Protein AF-0000000077079761 (afdb_homodimer)

Organism: Amphimedon queenslandica (NCBI:txid400682)

Sequence (322 aa):
MLRHTVFKITRNVTSVRTVNTVAQDLSPEALAQQEFSYSKVQLLGRVGQDPKLVGLYQETALFHVFVNYHPSQLSETEPDLFGDVLRSRANWFTVFATKPSLKTYVMESVRKRTRVLCIGSLSRDAERNVFTVKLNDLILIDTPRLELNKRGTAGKRKSTSMLRHTVFKITRNVTSVRTVNTVAQDLSPEALAQQEFSYSKVQLLGRVGQDPKLVGLYQETALFHVFVNYHPSQLSETEPDLFGDVLRSRANWFTVFATKPSLKTYVMESVRKRTRVLCIGSLSRDAERNVFTVKLNDLILIDTPRLELNKRGTAGKRKSTS

Solvent-accessible surface area (backbone atoms only — not comparable to full-atom values): 19262 Å² total; per-residue (Å²): 135,84,79,79,78,78,79,80,80,76,77,78,76,75,77,75,74,75,74,73,72,71,65,76,66,71,41,66,66,57,59,65,61,56,71,85,37,42,49,41,35,36,37,29,26,29,24,72,40,60,57,42,70,38,70,96,81,50,60,27,30,36,37,37,35,37,26,50,56,56,67,87,72,49,59,88,72,62,62,53,79,77,74,62,73,90,58,70,58,66,33,77,41,49,36,35,23,56,50,66,71,53,24,51,48,43,66,72,70,49,39,55,65,36,35,37,39,40,32,28,26,69,39,62,38,78,90,70,64,24,55,33,35,40,50,75,44,76,42,78,46,78,66,77,67,75,65,70,67,72,70,66,78,74,70,77,75,72,75,73,125,134,85,80,80,78,79,80,79,78,76,76,76,77,74,76,73,74,74,74,73,72,70,63,77,67,70,41,66,64,57,59,65,61,57,72,86,36,41,50,39,34,36,37,30,26,28,23,70,43,58,57,42,70,38,70,96,79,50,60,27,29,37,38,36,35,36,25,53,56,56,67,88,73,50,60,87,73,63,62,54,80,78,75,59,72,87,59,70,58,67,31,76,41,51,37,36,22,54,51,67,72,52,24,52,48,44,68,72,70,48,40,56,64,37,34,35,40,41,32,29,26,70,40,62,38,79,92,68,66,23,56,31,35,40,49,75,46,77,44,80,48,78,69,78,65,74,65,70,68,74,70,68,78,74,71,77,75,74,76,73,128

pLDDT: mean 70.29, std 24.25, range [32.09, 98.44]

Foldseek 3Di:
DPPPPPPPPPPPPPPPPPPPPVPVPCPPVVVVPPDDDFFKDKDWFFWAFQWDQDDPVSQKIKTKGKDWDPCVPVPPPPPPVVPDDVPRPIDIAMEIERPPVVRVVSNVPHGGGWTKMFIAGWDADPVVRDIHGYGDDMDTDDPPPPPPPCPPPPPPPPPDD/DPPPPPPPPPPPPPPPPPPPPVPVCCPPVVVVPPDDDFFKDKDWFFWAFQWDQDDPVSQKIKTKGKDWDPCVPVDPPPPPVVPDDPPRPIDIAMEIERPPVVRVVSNVPHGGGWTKMFIAGWDADPVVRDIHGYGDDMDTDDDPPPPPPCPPPPPPPPPDD

InterPro domains:
  IPR012340 Nucleic acid-binding, OB-fold [G3DSA:2.40.50.140] (34-142)
  IPR012340 Nucleic acid-binding, OB-fold [SSF50249] (37-125)

Structure (mmCIF, N/CA/C/O backbone):
data_AF-0000000077079761-model_v1
#
loop_
_entity.id
_entity.type
_entity.pdbx_description
1 polymer 'Uncharacterized protein'
#
loop_
_atom_site.group_PDB
_atom_site.id
_atom_site.type_symbol
_atom_site.label_atom_id
_atom_site.label_alt_id
_atom_site.label_comp_id
_atom_site.label_asym_id
_atom_site.label_entity_id
_atom_site.label_seq_id
_atom_site.pdbx_PDB_ins_code
_atom_site.Cartn_x
_atom_site.Cartn_y
_atom_site.Cartn_z
_atom_site.occupancy
_atom_site.B_iso_or_equiv
_atom_site.auth_seq_id
_atom_site.auth_comp_id
_atom_site.auth_asym_id
_atom_site.auth_atom_id
_atom_site.pdbx_PDB_model_num
ATOM 1 N N . MET A 1 1 ? 92.625 -22.891 1.056 1 32.44 1 MET A N 1
ATOM 2 C CA . MET A 1 1 ? 91.562 -23.422 0.242 1 32.44 1 MET A CA 1
ATOM 3 C C . MET A 1 1 ? 90.188 -22.953 0.772 1 32.44 1 MET A C 1
ATOM 5 O O . MET A 1 1 ? 89.75 -23.359 1.854 1 32.44 1 MET A O 1
ATOM 9 N N . LEU A 1 2 ? 89.875 -21.641 0.594 1 43 2 LEU A N 1
ATOM 10 C CA . LEU A 1 2 ? 88.688 -20.891 1.002 1 43 2 LEU A CA 1
ATOM 11 C C . LEU A 1 2 ? 87.438 -21.453 0.339 1 43 2 LEU A C 1
ATOM 13 O O . LEU A 1 2 ? 87.312 -21.438 -0.887 1 43 2 LEU A O 1
ATOM 17 N N . ARG A 1 3 ? 86.812 -22.5 0.954 1 44.53 3 ARG A N 1
ATOM 18 C CA . ARG A 1 3 ? 85.625 -23.125 0.475 1 44.53 3 ARG A CA 1
ATOM 19 C C . ARG A 1 3 ? 84.5 -22.109 0.352 1 44.53 3 ARG A C 1
ATOM 21 O O . ARG A 1 3 ? 84.125 -21.422 1.323 1 44.53 3 ARG A O 1
ATOM 28 N N . HIS A 1 4 ? 84.188 -21.516 -0.836 1 46.19 4 HIS A N 1
ATOM 29 C CA . HIS A 1 4 ? 83.062 -20.672 -1.25 1 46.19 4 HIS A CA 1
ATOM 30 C C . HIS A 1 4 ? 81.75 -21.406 -1.058 1 46.19 4 HIS A C 1
ATOM 32 O O . HIS A 1 4 ? 81.5 -22.438 -1.684 1 46.19 4 HIS A O 1
ATOM 38 N N . THR A 1 5 ? 81.188 -21.438 0.177 1 49.66 5 THR A N 1
ATOM 39 C CA . THR A 1 5 ? 79.875 -21.969 0.409 1 49.66 5 THR A CA 1
ATOM 40 C C . THR A 1 5 ? 78.812 -21.156 -0.365 1 49.66 5 THR A C 1
ATOM 42 O O . THR A 1 5 ? 78.625 -19.969 -0.095 1 49.66 5 THR A O 1
ATOM 45 N N . VAL A 1 6 ? 78.5 -21.484 -1.628 1 45.47 6 VAL A N 1
ATOM 46 C CA . VAL A 1 6 ? 77.438 -20.906 -2.445 1 45.47 6 VAL A CA 1
ATOM 47 C C . VAL A 1 6 ? 76.125 -21.141 -1.777 1 45.47 6 VAL A C 1
ATOM 49 O O . VAL A 1 6 ? 75.75 -22.281 -1.492 1 45.47 6 VAL A O 1
ATOM 52 N N . PHE A 1 7 ? 75.562 -20.203 -1.005 1 45.12 7 PHE A N 1
ATOM 53 C CA . PHE A 1 7 ? 74.188 -20.156 -0.473 1 45.12 7 PHE A CA 1
ATOM 54 C C . PHE A 1 7 ? 73.188 -20.172 -1.602 1 45.12 7 PHE A C 1
ATOM 56 O O . PHE A 1 7 ? 73.125 -19.266 -2.43 1 45.12 7 PHE A O 1
ATOM 63 N N . LYS A 1 8 ? 72.625 -21.359 -2.078 1 41.03 8 LYS A N 1
ATOM 64 C CA . LYS A 1 8 ? 71.5 -21.516 -2.998 1 41.03 8 LYS A CA 1
ATOM 65 C C . LYS A 1 8 ? 70.25 -20.922 -2.41 1 41.03 8 LYS A C 1
ATOM 67 O O . LYS A 1 8 ? 69.75 -21.375 -1.368 1 41.03 8 LYS A O 1
ATOM 72 N N . ILE A 1 9 ? 70 -19.672 -2.627 1 43.44 9 ILE A N 1
ATOM 73 C CA . ILE A 1 9 ? 68.688 -19.031 -2.314 1 43.44 9 ILE A CA 1
ATOM 74 C C . ILE A 1 9 ? 67.562 -19.734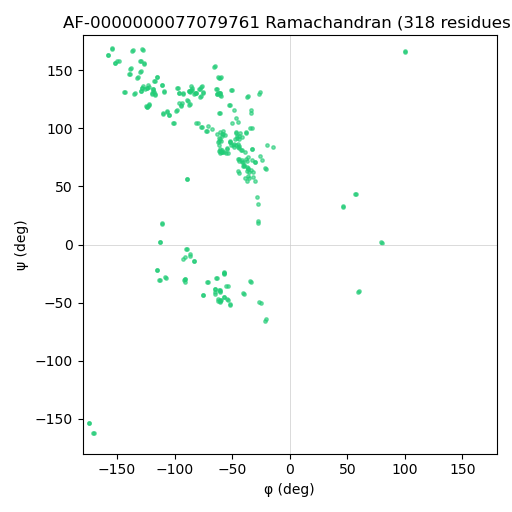 -3.076 1 43.44 9 ILE A C 1
ATOM 76 O O . ILE A 1 9 ? 67.562 -19.719 -4.309 1 43.44 9 ILE A O 1
ATOM 80 N N . THR A 1 10 ? 67.062 -20.875 -2.639 1 46.47 10 THR A N 1
ATOM 81 C CA . THR A 1 10 ? 65.875 -21.484 -3.219 1 46.47 10 THR A CA 1
ATOM 82 C C . THR A 1 10 ? 64.688 -20.531 -3.111 1 46.47 10 THR A C 1
ATOM 84 O O . THR A 1 10 ? 64.312 -20.125 -2.014 1 46.47 10 THR A O 1
ATOM 87 N N . ARG A 1 11 ? 64.375 -19.719 -4.16 1 40.88 11 ARG A N 1
ATOM 88 C CA . ARG A 1 11 ? 63.188 -18.922 -4.352 1 40.88 11 ARG A CA 1
ATOM 89 C C . ARG A 1 11 ? 61.938 -19.781 -4.234 1 40.88 11 ARG A C 1
ATOM 91 O O . ARG A 1 11 ? 61.75 -20.734 -5 1 40.88 11 ARG A O 1
ATOM 98 N N . ASN A 1 12 ? 61.438 -20.047 -3.027 1 43.78 12 ASN A N 1
ATOM 99 C CA . ASN A 1 12 ? 60.094 -20.609 -2.91 1 43.78 12 ASN A CA 1
ATOM 100 C C . ASN A 1 12 ? 59.062 -19.781 -3.68 1 43.78 12 ASN A C 1
ATOM 102 O O . ASN A 1 12 ? 58.844 -18.609 -3.367 1 43.78 12 ASN A O 1
ATOM 106 N N . VAL A 1 13 ? 58.812 -20.047 -4.977 1 44.5 13 VAL A N 1
ATOM 107 C CA . VAL A 1 13 ? 57.75 -19.469 -5.777 1 44.5 13 VAL A CA 1
ATOM 108 C C . VAL A 1 13 ? 56.406 -19.641 -5.062 1 44.5 13 VAL A C 1
ATOM 110 O O . VAL A 1 13 ? 56 -20.766 -4.777 1 44.5 13 VAL A O 1
ATOM 113 N N . THR A 1 14 ? 56 -18.688 -4.168 1 45.38 14 THR A N 1
ATOM 114 C CA . THR A 1 14 ? 54.656 -18.578 -3.611 1 45.38 14 THR A CA 1
ATOM 115 C C . THR A 1 14 ? 53.625 -18.703 -4.711 1 45.38 14 THR A C 1
ATOM 117 O O . THR A 1 14 ? 53.688 -18 -5.727 1 45.38 14 THR A O 1
ATOM 120 N N . SER A 1 15 ? 53.062 -19.938 -4.902 1 46.41 15 SER A N 1
ATOM 121 C CA . SER A 1 15 ? 51.906 -20.156 -5.734 1 46.41 15 SER A CA 1
ATOM 122 C C . SER A 1 15 ? 50.812 -19.125 -5.43 1 46.41 15 SER A C 1
ATOM 124 O O . SER A 1 15 ? 50.312 -19.062 -4.301 1 46.41 15 SER A O 1
ATOM 126 N N . VAL A 1 16 ? 50.906 -17.969 -6.078 1 44.47 16 VAL A N 1
ATOM 127 C CA . VAL A 1 16 ? 49.75 -17.062 -6.051 1 44.47 16 VAL A CA 1
ATOM 128 C C . VAL A 1 16 ? 48.469 -17.828 -6.426 1 44.47 16 VAL A C 1
ATOM 130 O O . VAL A 1 16 ? 48.375 -18.344 -7.547 1 44.47 16 VAL A O 1
ATOM 133 N N . ARG A 1 17 ? 47.844 -18.453 -5.441 1 42.81 17 ARG A N 1
ATOM 134 C CA . ARG A 1 17 ? 46.5 -18.938 -5.664 1 42.81 17 ARG A CA 1
ATOM 135 C C . ARG A 1 17 ? 45.625 -17.875 -6.348 1 42.81 17 ARG A C 1
ATOM 137 O O . ARG A 1 17 ? 45.438 -16.781 -5.809 1 42.81 17 ARG A O 1
ATOM 144 N N . THR A 1 18 ? 45.562 -17.922 -7.668 1 45.03 18 THR A N 1
ATOM 145 C CA . THR A 1 18 ? 44.594 -17.141 -8.43 1 45.03 18 THR A CA 1
ATOM 146 C C . THR A 1 18 ? 43.188 -17.234 -7.809 1 45.03 18 THR A C 1
ATOM 148 O O . THR A 1 18 ? 42.625 -18.328 -7.691 1 45.03 18 THR A O 1
ATOM 151 N N . VAL A 1 19 ? 42.844 -16.328 -6.93 1 45.19 19 VAL A N 1
ATOM 152 C CA . VAL A 1 19 ? 41.469 -16.156 -6.496 1 45.19 19 VAL A CA 1
ATOM 153 C C . VAL A 1 19 ? 40.531 -16.172 -7.711 1 45.19 19 VAL A C 1
ATOM 155 O O . VAL A 1 19 ? 40.688 -15.352 -8.617 1 45.19 19 VAL A O 1
ATOM 158 N N . ASN A 1 20 ? 40.125 -17.312 -8.195 1 40.47 20 ASN A N 1
ATOM 159 C CA . ASN A 1 20 ? 39 -17.391 -9.148 1 40.47 20 ASN A CA 1
ATOM 160 C C . ASN A 1 20 ? 37.844 -16.5 -8.719 1 40.47 20 ASN A C 1
ATOM 162 O O . ASN A 1 20 ? 37.156 -16.812 -7.754 1 40.47 20 ASN A O 1
ATOM 166 N N . THR A 1 21 ? 38.062 -15.203 -8.859 1 44.22 21 THR A N 1
ATOM 167 C CA . THR A 1 21 ? 36.844 -14.398 -8.781 1 44.22 21 THR A CA 1
ATOM 168 C C . THR A 1 21 ? 35.719 -15.016 -9.609 1 44.22 21 THR A C 1
ATOM 170 O O . THR A 1 21 ? 35.781 -15.031 -10.836 1 44.22 21 THR A O 1
ATOM 173 N N . VAL A 1 22 ? 35.25 -16.172 -9.32 1 41.31 22 VAL A N 1
ATOM 174 C CA . VAL A 1 22 ? 34 -16.594 -9.914 1 41.31 22 VAL A CA 1
ATOM 175 C C . VAL A 1 22 ? 33.031 -15.398 -10.023 1 41.31 22 VAL A C 1
ATOM 177 O O . VAL A 1 22 ? 32.5 -14.938 -9.023 1 41.31 22 VAL A O 1
ATOM 180 N N . ALA A 1 23 ? 33.375 -14.391 -10.797 1 42.12 23 ALA A N 1
ATOM 181 C CA . ALA A 1 23 ? 32.312 -13.469 -11.203 1 42.12 23 ALA A CA 1
ATOM 182 C C . ALA A 1 23 ? 30.969 -14.203 -11.352 1 42.12 23 ALA A C 1
ATOM 184 O O . ALA A 1 23 ? 30.875 -15.164 -12.125 1 42.12 23 ALA A O 1
ATOM 185 N N . GLN A 1 24 ? 30.297 -14.406 -10.305 1 47.34 24 GLN A N 1
ATOM 186 C CA . GLN A 1 24 ? 28.922 -14.797 -10.562 1 47.34 24 GLN A CA 1
ATOM 187 C C . GLN A 1 24 ? 28.375 -14.133 -11.82 1 47.34 24 GLN A C 1
ATOM 189 O O . GLN A 1 24 ? 28.188 -12.922 -11.859 1 47.34 24 GLN A O 1
ATOM 194 N N . ASP A 1 25 ? 28.938 -14.445 -12.984 1 44.5 25 ASP A N 1
ATOM 195 C CA . ASP A 1 25 ? 28.375 -14.016 -14.25 1 44.5 25 ASP A CA 1
ATOM 196 C C . ASP A 1 25 ? 26.844 -14.062 -14.219 1 44.5 25 ASP A C 1
ATOM 198 O O . ASP A 1 25 ? 26.266 -15.148 -14.117 1 44.5 25 ASP A O 1
ATOM 202 N N . LEU A 1 26 ? 26.234 -13.117 -13.523 1 48.78 26 LEU A N 1
ATOM 203 C CA . LEU A 1 26 ? 24.828 -13 -13.875 1 48.78 26 LEU A CA 1
ATOM 204 C C . LEU A 1 26 ? 24.641 -13.148 -15.383 1 48.78 26 LEU A C 1
ATOM 206 O O . LEU A 1 26 ? 24.922 -12.227 -16.141 1 48.78 26 LEU A O 1
ATOM 210 N N . SER A 1 27 ? 24.859 -14.32 -15.922 1 50.94 27 SER A N 1
ATOM 211 C CA . SER A 1 27 ? 24.562 -14.547 -17.328 1 50.94 27 SER A CA 1
ATOM 212 C C . SER A 1 27 ? 23.312 -13.805 -17.766 1 50.94 27 SER A C 1
ATOM 214 O O . SER A 1 27 ? 22.422 -13.562 -16.953 1 50.94 27 SER A O 1
ATOM 216 N N . PRO A 1 28 ? 23.453 -13.047 -18.812 1 54.31 28 PRO A N 1
ATOM 217 C CA . PRO A 1 28 ? 22.266 -12.398 -19.359 1 54.31 28 PRO A CA 1
ATOM 218 C C . PRO A 1 28 ? 21 -13.242 -19.219 1 54.31 28 PRO A C 1
ATOM 220 O O . PRO A 1 28 ? 19.906 -12.703 -19.094 1 54.31 28 PRO A O 1
ATOM 223 N N . GLU A 1 29 ? 21.203 -14.453 -19.281 1 53.72 29 GLU A N 1
ATOM 224 C CA . GLU A 1 29 ? 20.062 -15.336 -19.109 1 53.72 29 GLU A CA 1
ATOM 225 C C . GLU A 1 29 ? 19.484 -15.211 -17.688 1 53.72 29 GLU A C 1
ATOM 227 O O . GLU A 1 29 ? 18.266 -15.258 -17.516 1 53.72 29 GLU A O 1
ATOM 232 N N . ALA A 1 30 ? 20.391 -15.125 -16.703 1 53.56 30 ALA A N 1
ATOM 233 C CA . ALA A 1 30 ? 19.953 -14.953 -15.328 1 53.56 30 ALA A CA 1
ATOM 234 C C . ALA A 1 30 ? 19.188 -13.641 -15.148 1 53.56 30 ALA A C 1
ATOM 236 O O . ALA A 1 30 ? 18.203 -13.578 -14.422 1 53.56 30 ALA A O 1
ATOM 237 N N . LEU A 1 31 ? 19.766 -12.602 -15.656 1 52.19 31 LEU A N 1
ATOM 238 C CA . LEU A 1 31 ? 19.094 -11.305 -15.625 1 52.19 31 LEU A CA 1
ATOM 239 C C . LEU A 1 31 ? 17.781 -11.359 -16.391 1 52.19 31 LEU A C 1
ATOM 241 O O . LEU A 1 31 ? 16.828 -10.633 -16.047 1 52.19 31 LEU A O 1
ATOM 245 N N . ALA A 1 32 ? 17.922 -12.094 -17.531 1 51.62 32 ALA A N 1
ATOM 246 C CA . ALA A 1 32 ? 16.719 -12.219 -18.375 1 51.62 32 ALA A CA 1
ATOM 247 C C . ALA A 1 32 ? 15.562 -12.828 -17.594 1 51.62 32 ALA A C 1
ATOM 249 O O . ALA A 1 32 ? 14.398 -12.609 -17.922 1 51.62 32 ALA A O 1
ATOM 250 N N . GLN A 1 33 ? 16.016 -13.633 -16.516 1 57.16 33 GLN A N 1
ATOM 251 C CA . GLN A 1 33 ? 14.93 -14.375 -15.867 1 57.16 33 GLN A CA 1
ATOM 252 C C . GLN A 1 33 ? 14.258 -13.539 -14.781 1 57.16 33 GLN A C 1
ATOM 254 O O . GLN A 1 33 ? 13.242 -13.945 -14.219 1 57.16 33 GLN A O 1
ATOM 259 N N . GLN A 1 34 ? 14.945 -12.375 -14.547 1 64.81 34 GLN A N 1
ATOM 260 C CA . GLN A 1 34 ? 14.273 -11.734 -13.43 1 64.81 34 GLN A CA 1
ATOM 261 C C . GLN A 1 34 ? 13.008 -11.008 -13.883 1 64.81 34 GLN A C 1
ATOM 263 O O . GLN A 1 34 ? 13.062 -10.156 -14.766 1 64.81 34 GLN A O 1
ATOM 268 N N . GLU A 1 35 ? 11.883 -11.516 -13.633 1 77.81 35 GLU A N 1
ATOM 269 C CA . GLU A 1 35 ? 10.594 -10.922 -13.977 1 77.81 35 GLU A CA 1
ATOM 270 C C . GLU A 1 35 ? 10.391 -9.594 -13.258 1 77.81 35 GLU A C 1
ATOM 272 O O . GLU A 1 35 ? 10.727 -9.461 -12.078 1 77.81 35 GLU A O 1
ATOM 277 N N . PHE A 1 36 ? 10.039 -8.641 -14.07 1 85.88 36 PHE A N 1
ATOM 278 C CA . PHE A 1 36 ? 9.758 -7.324 -13.508 1 85.88 36 PHE A CA 1
ATOM 279 C C . PHE A 1 36 ? 8.602 -7.395 -12.516 1 85.88 36 PHE A C 1
ATOM 281 O O . PHE A 1 36 ? 7.609 -8.086 -12.766 1 85.88 36 PHE A O 1
ATOM 288 N N . SER A 1 37 ? 8.766 -6.84 -11.344 1 92.31 37 SER A N 1
ATOM 289 C CA . SER A 1 37 ? 7.734 -6.691 -10.32 1 92.31 37 SER A CA 1
ATOM 290 C C . SER A 1 37 ? 7.805 -5.316 -9.656 1 92.31 37 SER A C 1
ATOM 292 O O . SER A 1 37 ? 8.828 -4.641 -9.734 1 92.31 37 SER A O 1
ATOM 294 N N . TYR A 1 38 ? 6.645 -4.836 -9.18 1 93.19 38 TYR A N 1
ATOM 295 C CA . TYR A 1 38 ? 6.68 -3.557 -8.477 1 93.19 38 TYR A CA 1
ATOM 296 C C . TYR A 1 38 ? 5.48 -3.412 -7.551 1 93.19 38 TYR A C 1
ATOM 298 O O . TYR A 1 38 ? 4.523 -4.184 -7.637 1 93.19 38 TYR A O 1
ATOM 306 N N . SER A 1 39 ? 5.637 -2.479 -6.648 1 94.69 39 SER A N 1
ATOM 307 C CA . SER A 1 39 ? 4.531 -1.957 -5.852 1 94.69 39 SER A CA 1
ATOM 308 C C . SER A 1 39 ? 4.406 -0.445 -6 1 94.69 39 SER A C 1
ATOM 310 O O . SER A 1 39 ? 5.414 0.262 -6.078 1 94.69 39 SER A O 1
ATOM 312 N N . LYS A 1 40 ? 3.223 -0.002 -6.18 1 96.75 40 LYS A N 1
ATOM 313 C CA . LYS A 1 40 ? 2.926 1.426 -6.234 1 96.75 40 LYS A CA 1
ATOM 314 C C . LYS A 1 40 ? 1.797 1.791 -5.273 1 96.75 40 LYS A C 1
ATOM 316 O O . LYS A 1 40 ? 0.779 1.099 -5.211 1 96.75 40 LYS A O 1
ATOM 321 N N . VAL A 1 41 ? 2.053 2.893 -4.543 1 96.88 41 VAL A N 1
ATOM 322 C CA . VAL A 1 41 ? 1.066 3.33 -3.562 1 96.88 41 VAL A CA 1
ATOM 323 C C . VAL A 1 41 ? 0.808 4.828 -3.719 1 96.88 41 VAL A C 1
ATOM 325 O O . VAL A 1 41 ? 1.734 5.598 -3.98 1 96.88 41 VAL A O 1
ATOM 328 N N . GLN A 1 42 ? -0.382 5.211 -3.516 1 98.06 42 GLN A N 1
ATOM 329 C CA . GLN A 1 42 ? -0.798 6.598 -3.354 1 98.06 42 GLN A CA 1
ATOM 330 C C . GLN A 1 42 ? -1.653 6.773 -2.102 1 98.06 42 GLN A C 1
ATOM 332 O O . GLN A 1 42 ? -2.592 6.012 -1.873 1 98.06 42 GLN A O 1
ATOM 337 N N . LEU A 1 43 ? -1.344 7.723 -1.339 1 96.38 43 LEU A N 1
ATOM 338 C CA . LEU A 1 43 ? -2.117 8.102 -0.162 1 96.38 43 LEU A CA 1
ATOM 339 C C . LEU A 1 43 ? -2.521 9.57 -0.227 1 96.38 43 LEU A C 1
ATOM 341 O O . LEU A 1 43 ? -1.666 10.453 -0.341 1 96.38 43 LEU A O 1
ATOM 345 N N . LEU A 1 44 ? -3.736 9.773 -0.239 1 96.75 44 LEU A N 1
ATOM 346 C CA . LEU A 1 44 ? -4.266 11.117 -0.025 1 96.75 44 LEU A CA 1
ATOM 347 C C . LEU A 1 44 ? -4.887 11.242 1.362 1 96.75 44 LEU A C 1
ATOM 349 O O . LEU A 1 44 ? -5.871 10.562 1.671 1 96.75 44 LEU A O 1
ATOM 353 N N . GLY A 1 45 ? -4.293 12.047 2.182 1 95.06 45 GLY A N 1
ATOM 354 C CA . GLY A 1 45 ? -4.762 12.172 3.553 1 95.06 45 GLY A CA 1
ATOM 355 C C . GLY A 1 45 ? -4.117 13.32 4.301 1 95.06 45 GLY A C 1
ATOM 356 O O . GLY A 1 45 ? -3.623 14.273 3.688 1 95.06 45 GLY A O 1
ATOM 357 N N . ARG A 1 46 ? -4.238 13.234 5.609 1 93.5 46 ARG A N 1
ATOM 358 C CA . ARG A 1 46 ? -3.697 14.273 6.48 1 93.5 46 ARG A CA 1
ATOM 359 C C . ARG A 1 46 ? -2.576 13.719 7.355 1 93.5 46 ARG A C 1
ATOM 361 O O . ARG A 1 46 ? -2.666 12.594 7.852 1 93.5 46 ARG A O 1
ATOM 368 N N . VAL A 1 47 ? -1.718 14.602 7.496 1 95.94 47 VAL A N 1
ATOM 369 C CA . VAL A 1 47 ? -0.607 14.25 8.375 1 95.94 47 VAL A CA 1
ATOM 370 C C . VAL A 1 47 ? -1.058 14.328 9.828 1 95.94 47 VAL A C 1
ATOM 372 O O . VAL A 1 47 ? -1.704 15.297 10.242 1 95.94 47 VAL A O 1
ATOM 375 N N . GLY A 1 48 ? -0.684 13.336 10.633 1 94.69 48 GLY A N 1
ATOM 376 C CA . GLY A 1 48 ? -1.153 13.219 12 1 94.69 48 GLY A CA 1
ATOM 377 C C . GLY A 1 48 ? -0.24 13.898 13.008 1 94.69 48 GLY A C 1
ATOM 378 O O . GLY A 1 48 ? -0.686 14.312 14.078 1 94.69 48 GLY A O 1
ATOM 379 N N . GLN A 1 49 ? 1.022 13.922 12.703 1 96.62 49 GLN A N 1
ATOM 380 C CA . GLN A 1 49 ? 2.039 14.523 13.562 1 96.62 49 GLN A CA 1
ATOM 381 C C . GLN A 1 49 ? 3.197 15.07 12.734 1 96.62 49 GLN A C 1
ATOM 383 O O . GLN A 1 49 ? 3.416 14.648 11.602 1 96.62 49 GLN A O 1
ATOM 388 N N . ASP A 1 50 ? 3.834 15.953 13.383 1 97.88 50 ASP A N 1
ATOM 389 C CA . ASP A 1 50 ? 5 16.5 12.695 1 97.88 50 ASP A CA 1
ATOM 390 C C . ASP A 1 50 ? 6.016 15.398 12.391 1 97.88 50 ASP A C 1
ATOM 392 O O . ASP A 1 50 ? 6.262 14.523 13.219 1 97.88 50 ASP A O 1
ATOM 396 N N . PRO A 1 51 ? 6.66 15.531 11.219 1 98.19 51 PRO A N 1
ATOM 397 C CA . PRO A 1 51 ? 7.648 14.516 10.867 1 98.19 51 PRO A CA 1
ATOM 398 C C . PRO A 1 51 ? 8.844 14.492 11.812 1 98.19 51 PRO A C 1
ATOM 400 O O . PRO A 1 51 ? 9.219 15.531 12.359 1 98.19 51 PRO A O 1
ATOM 403 N N . LYS A 1 52 ? 9.422 13.32 11.875 1 97.88 52 LYS A N 1
ATOM 404 C CA . LYS A 1 52 ? 10.609 13.117 12.703 1 97.88 52 LYS A CA 1
ATOM 405 C C . LYS A 1 52 ? 11.719 12.43 11.906 1 97.88 52 LYS A C 1
ATOM 407 O O . LYS A 1 52 ? 11.445 11.625 11.008 1 97.88 52 LYS A O 1
ATOM 412 N N . LEU A 1 53 ? 12.93 12.781 12.281 1 97.12 53 LEU A N 1
ATOM 413 C CA . LEU A 1 53 ? 14.07 12.07 11.703 1 97.12 53 LEU A CA 1
ATOM 414 C C . LEU A 1 53 ? 14.391 10.82 12.5 1 97.12 53 LEU A C 1
ATOM 416 O O . LEU A 1 53 ? 14.477 10.859 13.734 1 97.12 53 LEU A O 1
ATOM 420 N N . VAL A 1 54 ? 14.547 9.797 11.805 1 94.38 54 VAL A N 1
ATOM 421 C CA . VAL A 1 54 ? 14.859 8.539 12.477 1 94.38 54 VAL A CA 1
ATOM 422 C C . VAL A 1 54 ? 16.094 7.902 11.844 1 94.38 54 VAL A C 1
ATOM 424 O O . VAL A 1 54 ? 16.5 8.289 10.75 1 94.38 54 VAL A O 1
ATOM 427 N N . GLY A 1 55 ? 16.625 6.816 12.617 1 90.94 55 GLY A N 1
ATOM 428 C CA . GLY A 1 55 ? 17.859 6.168 12.18 1 90.94 55 GLY A CA 1
ATOM 429 C C . GLY A 1 55 ? 19.078 6.629 12.938 1 90.94 55 GLY A C 1
ATOM 430 O O . GLY A 1 55 ? 19.078 7.699 13.547 1 90.94 55 GLY A O 1
ATOM 431 N N . LEU A 1 56 ? 20.109 5.883 12.773 1 89.75 56 LEU A N 1
ATOM 432 C CA . LEU A 1 56 ? 21.344 6.184 13.5 1 89.75 56 LEU A CA 1
ATOM 433 C C . LEU A 1 56 ? 21.922 7.527 13.055 1 89.75 56 LEU A C 1
ATOM 435 O O . LEU A 1 56 ? 22.438 8.289 13.883 1 89.75 56 LEU A O 1
ATOM 439 N N . TYR A 1 57 ? 21.859 7.863 11.797 1 91.25 57 TYR A N 1
ATOM 440 C CA . TYR A 1 57 ? 22.406 9.102 11.266 1 91.25 57 TYR A CA 1
ATOM 441 C C . TYR A 1 57 ? 21.281 10.047 10.82 1 91.25 57 TYR A C 1
ATOM 443 O O . TYR A 1 57 ? 21.5 10.922 9.984 1 91.25 57 TYR A O 1
ATOM 451 N N . GLN A 1 58 ? 20.062 9.75 11.328 1 89.56 58 GLN A N 1
ATOM 452 C CA . GLN A 1 58 ? 18.906 10.586 10.984 1 89.56 58 GLN A CA 1
ATOM 453 C C . GLN A 1 58 ? 18.703 10.633 9.477 1 89.56 58 GLN A C 1
ATOM 455 O O . GLN A 1 58 ? 18.5 11.711 8.906 1 89.56 58 GLN A O 1
ATOM 460 N N . GLU A 1 59 ? 18.797 9.586 8.852 1 90.62 59 GLU A N 1
ATOM 461 C CA . GLU A 1 59 ? 18.828 9.531 7.395 1 90.62 59 GLU A CA 1
ATOM 462 C C . GLU A 1 59 ? 17.422 9.398 6.82 1 90.62 59 GLU A C 1
ATOM 464 O O . GLU A 1 59 ? 17.219 9.492 5.609 1 90.62 59 GLU A O 1
ATOM 469 N N . THR A 1 60 ? 16.438 9.273 7.641 1 95.31 60 THR A N 1
ATOM 470 C CA . THR A 1 60 ? 15.086 9.023 7.148 1 95.31 60 THR A CA 1
ATOM 471 C C . THR A 1 60 ? 14.07 9.914 7.855 1 95.31 60 THR A C 1
ATOM 473 O O . THR A 1 60 ? 14.102 10.055 9.078 1 95.31 60 THR A O 1
ATOM 476 N N . ALA A 1 61 ? 13.203 10.602 7.133 1 98.06 61 ALA A N 1
ATOM 477 C CA . ALA A 1 61 ? 12.055 11.297 7.711 1 98.06 61 ALA A CA 1
ATOM 478 C C . ALA A 1 61 ? 10.852 10.367 7.812 1 98.06 61 ALA A C 1
ATOM 480 O O . ALA A 1 61 ? 10.523 9.656 6.863 1 98.06 61 ALA A O 1
ATOM 481 N N . LEU A 1 62 ? 10.273 10.398 8.977 1 97.12 62 LEU A N 1
ATOM 482 C CA . LEU A 1 62 ? 9.125 9.555 9.273 1 97.12 62 LEU A CA 1
ATOM 483 C C . LEU A 1 62 ? 7.902 10.406 9.609 1 97.12 62 LEU A C 1
ATOM 485 O O . LEU A 1 62 ? 8 11.367 10.367 1 97.12 62 LEU A O 1
ATOM 489 N N . PHE A 1 63 ? 6.715 10.07 9.023 1 96.88 63 PHE A N 1
ATOM 490 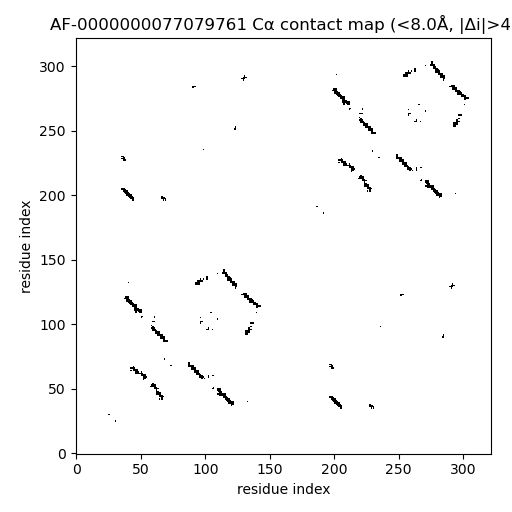C CA . PHE A 1 63 ? 5.441 10.656 9.422 1 96.88 63 PHE A CA 1
ATOM 491 C C . PHE A 1 63 ? 4.289 9.719 9.102 1 96.88 63 PHE A C 1
ATOM 493 O O . PHE A 1 63 ? 4.484 8.672 8.477 1 96.88 63 PHE A O 1
ATOM 500 N N . HIS A 1 64 ? 3.164 10.07 9.625 1 95.69 64 HIS A N 1
ATOM 501 C CA . HIS A 1 64 ? 1.976 9.242 9.438 1 95.69 64 HIS A CA 1
ATOM 502 C C . HIS A 1 64 ? 0.885 10.008 8.695 1 95.69 64 HIS A C 1
ATOM 504 O O . HIS A 1 64 ? 0.689 11.203 8.93 1 95.69 64 HIS A O 1
ATOM 510 N N . VAL A 1 65 ? 0.264 9.312 7.863 1 94.56 65 VAL A N 1
ATOM 511 C CA . VAL A 1 65 ? -0.844 9.883 7.105 1 94.56 65 VAL A CA 1
ATOM 512 C C . VAL A 1 65 ? -2.139 9.156 7.453 1 94.56 65 VAL A C 1
ATOM 514 O O . VAL A 1 65 ? -2.188 7.922 7.438 1 94.56 65 VAL A O 1
ATOM 517 N N . PHE A 1 66 ? -3.055 9.977 7.762 1 92 66 PHE A N 1
ATOM 518 C CA . PHE A 1 66 ? -4.375 9.43 8.062 1 92 66 PHE A CA 1
ATOM 519 C C . PHE A 1 66 ? -5.246 9.414 6.812 1 92 66 PHE A C 1
ATOM 521 O O . PHE A 1 66 ? -5.352 10.422 6.105 1 92 66 PHE A O 1
ATOM 528 N N . VAL A 1 67 ? -5.855 8.297 6.52 1 90.75 67 VAL A N 1
ATOM 529 C CA . VAL A 1 67 ? -6.801 8.133 5.422 1 90.75 67 VAL A CA 1
ATOM 530 C C . VAL A 1 67 ? -8.133 7.605 5.957 1 90.75 67 VAL A C 1
ATOM 532 O O . VAL A 1 67 ? -8.172 6.562 6.609 1 90.75 67 VAL A O 1
ATOM 535 N N . ASN A 1 68 ? -9.094 8.438 5.73 1 80.75 68 ASN A N 1
ATOM 536 C CA . ASN A 1 68 ? -10.422 8.055 6.203 1 80.75 68 ASN A CA 1
ATOM 537 C C . ASN A 1 68 ? -11.039 6.98 5.312 1 80.75 68 ASN A C 1
ATOM 539 O O . ASN A 1 68 ? -10.828 6.973 4.102 1 80.75 68 ASN A O 1
ATOM 543 N N . TYR A 1 69 ? -11.539 5.918 5.93 1 64.69 69 TYR A N 1
ATOM 544 C CA . TYR A 1 69 ? -12.312 4.973 5.137 1 64.69 69 TYR A CA 1
ATOM 545 C C . TYR A 1 69 ? -13.672 5.559 4.77 1 64.69 69 TYR A C 1
ATOM 547 O O . TYR A 1 69 ? -14.383 6.086 5.633 1 64.69 69 TYR A O 1
ATOM 555 N N . HIS A 1 70 ? -13.883 6.117 3.604 1 56.09 70 HIS A N 1
ATOM 556 C CA . HIS A 1 70 ? -15.203 6.59 3.225 1 56.09 70 HIS A CA 1
ATOM 557 C C . HIS A 1 70 ? -16.219 5.449 3.219 1 56.09 70 HIS A C 1
ATOM 559 O O . HIS A 1 70 ? -15.891 4.328 2.824 1 56.09 70 HIS A O 1
ATOM 565 N N . PRO A 1 71 ? -17.344 5.621 3.887 1 49.09 71 PRO A N 1
ATOM 566 C CA . PRO A 1 71 ? -18.453 4.668 3.912 1 49.09 71 PRO A CA 1
ATOM 567 C C . PRO A 1 71 ? -18.734 4.043 2.547 1 49.09 71 PRO A C 1
ATOM 569 O O . PRO A 1 71 ? -19.203 2.908 2.467 1 49.09 71 PRO A O 1
ATOM 572 N N . SER A 1 72 ? -18.703 4.801 1.49 1 49.47 72 SER A N 1
ATOM 573 C CA . SER A 1 72 ? -19.109 4.195 0.226 1 49.47 72 SER A CA 1
ATOM 574 C C . SER A 1 72 ? -18.266 2.973 -0.099 1 49.47 72 SER A C 1
ATOM 576 O O . SER A 1 72 ? -18.625 2.174 -0.966 1 49.47 72 SER A O 1
ATOM 578 N N . GLN A 1 73 ? -17.125 2.859 0.384 1 47.19 73 GLN A N 1
ATOM 579 C CA . GLN A 1 73 ? -16.297 1.674 0.196 1 47.19 73 GLN A CA 1
ATOM 580 C C . GLN A 1 73 ? -16.656 0.583 1.198 1 47.19 73 GLN A C 1
ATOM 582 O O . GLN A 1 73 ? -16.047 -0.488 1.209 1 47.19 73 GLN A O 1
ATOM 587 N N . LEU A 1 74 ? -17.359 0.912 2.178 1 42.91 74 LEU A N 1
ATOM 588 C CA . LEU A 1 74 ? -17.906 -0.088 3.086 1 42.91 74 LEU A CA 1
ATOM 589 C C . LEU A 1 74 ? -18.844 -1.037 2.346 1 42.91 74 LEU A C 1
ATOM 591 O O . LEU A 1 74 ? -19.828 -0.601 1.736 1 42.91 74 LEU A O 1
ATOM 595 N N . SER A 1 75 ? -18.312 -1.936 1.711 1 42.53 75 SER A N 1
ATOM 596 C CA . SER A 1 75 ? -19.234 -2.957 1.221 1 42.53 75 SER A CA 1
ATOM 597 C C . SER A 1 75 ? -20.391 -3.178 2.197 1 42.53 75 SER A C 1
ATOM 599 O O . SER A 1 75 ? -20.188 -3.119 3.414 1 42.53 75 SER A O 1
ATOM 601 N N . GLU A 1 76 ? -21.594 -2.854 1.842 1 41.09 76 GLU A N 1
ATOM 602 C CA . GLU A 1 76 ? -22.812 -3.16 2.578 1 41.09 76 GLU A CA 1
ATOM 603 C C . GLU A 1 76 ? -22.625 -4.395 3.457 1 41.09 76 GLU A C 1
ATOM 605 O O . GLU A 1 76 ? -23.25 -4.508 4.512 1 41.09 76 GLU A O 1
ATOM 610 N N . THR A 1 77 ? -22.125 -5.469 2.873 1 41.09 77 THR A N 1
ATOM 611 C CA . THR A 1 77 ? -22.281 -6.789 3.471 1 41.09 77 THR A CA 1
ATOM 612 C C . THR A 1 77 ? -21.109 -7.109 4.395 1 41.09 77 THR A C 1
ATOM 614 O O . THR A 1 77 ? -20.922 -8.258 4.793 1 41.09 77 THR A O 1
ATOM 617 N N . GLU A 1 78 ? -20.094 -6.367 4.383 1 40.22 78 GLU A N 1
ATOM 618 C CA . GLU A 1 78 ? -19.141 -6.875 5.352 1 40.22 78 GLU A CA 1
ATOM 619 C C . GLU A 1 78 ? -19.719 -6.891 6.758 1 40.22 78 GLU A C 1
ATOM 621 O O . GLU A 1 78 ? -20 -5.836 7.332 1 40.22 78 GLU A O 1
ATOM 626 N N . PRO A 1 79 ? -20.453 -7.848 6.969 1 36.94 79 PRO A N 1
ATOM 627 C CA . PRO A 1 79 ? -20.828 -7.973 8.375 1 36.94 79 PRO A CA 1
ATOM 628 C C . PRO A 1 79 ? -19.672 -7.621 9.328 1 36.94 79 PRO A C 1
ATOM 630 O O . PRO A 1 79 ? -18.531 -7.984 9.062 1 36.94 79 PRO A O 1
ATOM 633 N N . ASP A 1 80 ? -19.594 -6.426 9.828 1 39.28 80 ASP A N 1
ATOM 634 C CA . ASP A 1 80 ? -18.766 -6.414 11.031 1 39.28 80 ASP A CA 1
ATOM 635 C C . ASP A 1 80 ? -18.844 -7.75 11.766 1 39.28 80 ASP A C 1
ATOM 637 O O . ASP A 1 80 ? -19.891 -8.109 12.297 1 39.28 80 ASP A O 1
ATOM 641 N N . LEU A 1 81 ? -18.266 -8.773 11.219 1 36.28 81 LEU A N 1
ATOM 642 C CA . LEU A 1 81 ? -18.438 -9.93 12.086 1 36.28 81 LEU A CA 1
ATOM 643 C C . LEU A 1 81 ? -18.75 -9.508 13.516 1 36.28 81 LEU A C 1
ATOM 645 O O . LEU A 1 81 ? -19.453 -10.219 14.242 1 36.28 81 LEU A O 1
ATOM 649 N N . PHE A 1 82 ? -17.797 -8.797 14.227 1 36.5 82 PHE A N 1
ATOM 650 C CA . PHE A 1 82 ? -18.031 -8.586 15.648 1 36.5 82 PHE A CA 1
ATOM 651 C C . PHE A 1 82 ? -18.812 -7.301 15.883 1 36.5 82 PHE A C 1
ATOM 653 O O . PHE A 1 82 ? -18.234 -6.262 16.203 1 36.5 82 PHE A O 1
ATOM 660 N N . GLY A 1 83 ? -20.062 -7.109 15.266 1 37.38 83 GLY A N 1
ATOM 661 C CA . GLY A 1 83 ? -21.094 -6.18 15.711 1 37.38 83 GLY A CA 1
ATOM 662 C C . GLY A 1 83 ? -20.609 -4.738 15.727 1 37.38 83 GLY A C 1
ATOM 663 O O . GLY A 1 83 ? -21.344 -3.846 16.172 1 37.38 83 GLY A O 1
ATOM 664 N N . ASP A 1 84 ? -19.391 -4.438 16.156 1 36.19 84 ASP A N 1
ATOM 665 C CA . ASP A 1 84 ? -19.125 -3.07 16.594 1 36.19 84 ASP A CA 1
ATOM 666 C C . ASP A 1 84 ? -19.328 -2.076 15.453 1 36.19 84 ASP A C 1
ATOM 668 O O . ASP A 1 84 ? -19.141 -2.422 14.281 1 36.19 84 ASP A O 1
ATOM 672 N N . VAL A 1 85 ? -19.891 -0.797 15.727 1 36.12 85 VAL A N 1
ATOM 673 C CA . VAL A 1 85 ? -20.203 0.483 15.102 1 36.12 85 VAL A CA 1
ATOM 674 C C . VAL A 1 85 ? -19.266 0.727 13.922 1 36.12 85 VAL A C 1
ATOM 676 O O . VAL A 1 85 ? -18.109 0.321 13.945 1 36.12 85 VAL A O 1
ATOM 679 N N . LEU A 1 86 ? -19.812 1.114 12.75 1 40.5 86 LEU A N 1
ATOM 680 C CA . LEU A 1 86 ? -19.234 1.8 11.594 1 40.5 86 LEU A CA 1
ATOM 681 C C . LEU A 1 86 ? -18.062 2.666 12.016 1 40.5 86 LEU A C 1
ATOM 683 O O . LEU A 1 86 ? -18.219 3.859 12.281 1 40.5 86 LEU A O 1
ATOM 687 N N . ARG A 1 87 ? -17.5 2.432 13.148 1 44.12 87 ARG A N 1
ATOM 688 C CA . ARG A 1 87 ? -16.422 3.354 13.492 1 44.12 87 ARG A CA 1
ATOM 689 C C . ARG A 1 87 ? -15.477 3.553 12.305 1 44.12 87 ARG A C 1
ATOM 691 O O . ARG A 1 87 ? -15.109 2.592 11.625 1 44.12 87 ARG A O 1
ATOM 698 N N . SER A 1 88 ? -15.57 4.77 11.742 1 48.41 88 SER A N 1
ATOM 699 C CA . SER A 1 88 ? -14.57 5.371 10.859 1 48.41 88 SER A CA 1
ATOM 700 C C . SER A 1 88 ? -13.203 4.727 11.055 1 48.41 88 SER A C 1
ATOM 702 O O . SER A 1 88 ? -12.625 4.793 12.141 1 48.41 88 SER A O 1
ATOM 704 N N . ARG A 1 89 ? -13.102 3.486 10.719 1 55.28 89 ARG A N 1
ATOM 705 C CA . ARG A 1 89 ? -11.781 2.898 10.93 1 55.28 89 ARG A CA 1
ATOM 706 C C . ARG A 1 89 ? -10.703 3.711 10.211 1 55.28 89 ARG A C 1
ATOM 708 O O . ARG A 1 89 ? -10.695 3.797 8.984 1 55.28 89 ARG A O 1
ATOM 715 N N . ALA A 1 90 ? -10.352 4.809 10.836 1 61.75 90 ALA A N 1
ATOM 716 C CA . ALA A 1 90 ? -9.188 5.59 10.43 1 61.75 90 ALA A CA 1
ATOM 717 C C . ALA A 1 90 ? -7.941 4.707 10.336 1 61.75 90 ALA A C 1
ATOM 719 O O . ALA A 1 90 ? -7.691 3.877 11.211 1 61.75 90 ALA A O 1
ATOM 720 N N . ASN A 1 91 ? -7.398 4.711 9.047 1 81 91 ASN A N 1
ATOM 721 C CA . ASN A 1 91 ? -6.145 3.998 8.82 1 81 91 ASN A CA 1
ATOM 722 C C . ASN A 1 91 ? -4.949 4.941 8.852 1 81 91 ASN A C 1
ATOM 724 O O . ASN A 1 91 ? -4.91 5.934 8.117 1 81 91 ASN A O 1
ATOM 728 N N . TRP A 1 92 ? -4.051 4.719 9.859 1 86.81 92 TRP A N 1
ATOM 729 C CA . TRP A 1 92 ? -2.771 5.426 9.859 1 86.81 92 TRP A CA 1
ATOM 730 C C . TRP A 1 92 ? -1.716 4.637 9.094 1 86.81 92 TRP A C 1
ATOM 732 O O . TRP A 1 92 ? -1.489 3.455 9.367 1 86.81 92 TRP A O 1
ATOM 742 N N . PHE A 1 93 ? -1.168 5.328 8.125 1 92.06 93 PHE A N 1
ATOM 743 C CA . PHE A 1 93 ? -0.092 4.715 7.359 1 92.06 93 PHE A CA 1
ATOM 744 C C . PHE A 1 93 ? 1.243 5.379 7.668 1 92.06 93 PHE A C 1
ATOM 746 O O . PHE A 1 93 ? 1.34 6.609 7.691 1 92.06 93 PHE A O 1
ATOM 753 N N . THR A 1 94 ? 2.217 4.562 7.934 1 92.06 94 THR A N 1
ATOM 754 C CA . THR A 1 94 ? 3.564 5.066 8.172 1 92.06 94 THR A CA 1
ATOM 755 C C . THR A 1 94 ? 4.285 5.324 6.852 1 92.06 94 THR A C 1
ATOM 757 O O . THR A 1 94 ? 4.34 4.449 5.988 1 92.06 94 THR A O 1
ATOM 760 N N . VAL A 1 95 ? 4.852 6.457 6.699 1 95.44 95 VAL A N 1
ATOM 761 C CA . VAL A 1 95 ? 5.539 6.863 5.477 1 95.44 95 VAL A CA 1
ATOM 762 C C . VAL A 1 95 ? 6.984 7.234 5.801 1 95.44 95 VAL A C 1
ATOM 764 O O . VAL A 1 95 ? 7.246 7.98 6.746 1 95.44 95 VAL A O 1
ATOM 767 N N . PHE A 1 96 ? 7.898 6.781 4.949 1 94.88 96 PHE A N 1
ATOM 768 C CA . PHE A 1 96 ? 9.32 7.078 5.094 1 94.88 96 PHE A CA 1
ATOM 769 C C . PHE A 1 96 ? 9.836 7.84 3.883 1 94.88 96 PHE A C 1
ATOM 771 O O . PHE A 1 96 ? 9.594 7.445 2.74 1 94.88 96 PHE A O 1
ATOM 778 N N . ALA A 1 97 ? 10.516 8.852 4.109 1 97.19 97 ALA A N 1
ATOM 779 C CA . ALA A 1 97 ? 11.273 9.547 3.078 1 97.19 97 ALA A CA 1
ATOM 780 C C . ALA A 1 97 ? 12.773 9.359 3.283 1 97.19 97 ALA A C 1
ATOM 782 O O . ALA A 1 97 ? 13.359 9.938 4.203 1 97.19 97 ALA A O 1
ATOM 783 N N . THR A 1 98 ? 13.391 8.695 2.424 1 93.5 98 THR A N 1
ATOM 784 C CA . THR A 1 98 ? 14.797 8.352 2.588 1 93.5 98 THR A CA 1
ATOM 785 C C . THR A 1 98 ? 15.664 9.156 1.618 1 93.5 98 THR A C 1
ATOM 787 O O . THR A 1 98 ? 16.859 9.32 1.843 1 93.5 98 THR A O 1
ATOM 790 N N . LYS A 1 99 ? 15.102 9.539 0.485 1 95.5 99 LYS A N 1
ATOM 791 C CA . LYS A 1 99 ? 15.852 10.391 -0.434 1 95.5 99 LYS A CA 1
ATOM 792 C C . LYS A 1 99 ? 16.188 11.727 0.211 1 95.5 99 LYS A C 1
ATOM 794 O O . LYS A 1 99 ? 15.312 12.398 0.752 1 95.5 99 LYS A O 1
ATOM 799 N N . PRO A 1 100 ? 17.375 12.039 0.107 1 95.69 100 PRO A N 1
ATOM 800 C CA . PRO A 1 100 ? 17.812 13.25 0.812 1 95.69 100 PRO A CA 1
ATOM 801 C C . PRO A 1 100 ? 16.969 14.469 0.457 1 95.69 100 PRO A C 1
ATOM 803 O O . PRO A 1 100 ? 16.562 15.227 1.345 1 95.69 100 PRO A O 1
ATOM 806 N N . SER A 1 101 ? 16.734 14.711 -0.843 1 96.75 101 SER A N 1
ATOM 807 C CA . SER A 1 101 ? 15.945 15.867 -1.264 1 96.75 101 SER A CA 1
ATOM 808 C C . SER A 1 101 ? 14.531 15.805 -0.701 1 96.75 101 SER A C 1
ATOM 810 O O . SER A 1 101 ? 13.992 16.812 -0.246 1 96.75 101 SER A O 1
ATOM 812 N N . LEU A 1 102 ? 13.961 14.688 -0.657 1 97.12 102 LEU A N 1
ATOM 813 C CA . LEU A 1 102 ? 12.594 14.508 -0.173 1 97.12 102 LEU A CA 1
ATOM 814 C C . LEU A 1 102 ? 12.539 14.609 1.348 1 97.12 102 LEU A C 1
ATOM 816 O O . LEU A 1 102 ? 11.602 15.188 1.902 1 97.12 102 LEU A O 1
ATOM 820 N N . LYS A 1 103 ? 13.516 13.961 1.885 1 97.25 103 LYS A N 1
ATOM 821 C CA . LYS A 1 103 ? 13.633 14.07 3.336 1 97.25 103 LYS A CA 1
ATOM 822 C C . LYS A 1 103 ? 13.633 15.523 3.781 1 97.25 103 LYS A C 1
ATOM 824 O O . LYS A 1 103 ? 12.867 15.914 4.668 1 97.25 103 LYS A O 1
ATOM 829 N N . THR A 1 104 ? 14.477 16.312 3.191 1 97.25 104 THR A N 1
ATOM 830 C CA . THR A 1 104 ? 14.578 17.734 3.504 1 97.25 104 THR A CA 1
ATOM 831 C C . THR A 1 104 ? 13.258 18.438 3.232 1 97.25 104 THR A C 1
ATOM 833 O O . THR A 1 104 ? 12.781 19.219 4.062 1 97.25 104 THR A O 1
ATOM 836 N N . TYR A 1 105 ? 12.727 18.172 2.102 1 97.81 105 TYR A N 1
ATOM 837 C CA . TYR A 1 105 ? 11.453 18.781 1.729 1 97.81 105 TYR A CA 1
ATOM 838 C C . TYR A 1 105 ? 10.375 18.469 2.754 1 97.81 105 TYR A C 1
ATOM 840 O O . TYR A 1 105 ? 9.617 19.344 3.166 1 97.81 105 TYR A O 1
ATOM 848 N N . VAL A 1 106 ? 10.266 17.25 3.199 1 98 106 VAL A N 1
ATOM 849 C CA . VAL A 1 106 ? 9.289 16.828 4.191 1 98 106 VAL A CA 1
ATOM 850 C C . VAL A 1 106 ? 9.5 17.594 5.492 1 98 106 VAL A C 1
ATOM 852 O O . VAL A 1 106 ? 8.547 18.141 6.059 1 98 106 VAL A O 1
ATOM 855 N N . MET A 1 107 ? 10.688 17.625 5.941 1 97.88 107 MET A N 1
ATOM 856 C CA . MET A 1 107 ? 10.992 18.266 7.223 1 97.88 107 MET A CA 1
ATOM 857 C C . MET A 1 107 ? 10.68 19.75 7.18 1 97.88 107 MET A C 1
ATOM 859 O O . MET A 1 107 ? 10.289 20.344 8.188 1 97.88 107 MET A O 1
ATOM 863 N N . GLU A 1 108 ? 10.781 20.328 6.023 1 97.25 108 GLU A N 1
ATOM 864 C CA . GLU A 1 108 ? 10.602 21.766 5.91 1 97.25 108 GLU A CA 1
ATOM 865 C C . GLU A 1 108 ? 9.141 22.125 5.633 1 97.25 108 GLU A C 1
ATOM 867 O O . GLU A 1 108 ? 8.672 23.188 6.039 1 97.25 108 GLU A O 1
ATOM 872 N N . SER A 1 109 ? 8.438 21.266 4.992 1 96.88 109 SER A N 1
ATOM 873 C CA . SER A 1 109 ? 7.172 21.703 4.414 1 96.88 109 SER A CA 1
ATOM 874 C C . SER A 1 109 ? 5.996 20.984 5.07 1 96.88 109 SER A C 1
ATOM 876 O O . SER A 1 109 ? 4.859 21.438 5 1 96.88 109 SER A O 1
ATOM 878 N N . VAL A 1 110 ? 6.227 19.875 5.652 1 96.88 110 VAL A N 1
ATOM 879 C CA . VAL A 1 110 ? 5.129 19.078 6.195 1 96.88 110 VAL A CA 1
ATOM 880 C C . VAL A 1 110 ? 4.988 19.344 7.691 1 96.88 110 VAL A C 1
ATOM 882 O O . VAL A 1 110 ? 5.98 19.359 8.422 1 96.88 110 VAL A O 1
ATOM 885 N N . ARG A 1 111 ? 3.727 19.531 8.062 1 96.62 111 ARG A N 1
ATOM 886 C CA . ARG A 1 111 ? 3.361 19.719 9.461 1 96.62 111 ARG A CA 1
ATOM 887 C C . ARG A 1 111 ? 2.111 18.922 9.812 1 96.62 111 ARG A C 1
ATOM 889 O O . ARG A 1 111 ? 1.408 18.438 8.922 1 96.62 111 ARG A O 1
ATOM 896 N N . LYS A 1 112 ? 1.956 18.859 11.125 1 96.06 112 LYS A N 1
ATOM 897 C CA . LYS A 1 112 ? 0.708 18.25 11.57 1 96.06 112 LYS A CA 1
ATOM 898 C C . LYS A 1 112 ? -0.494 18.875 10.867 1 96.06 112 LYS A C 1
ATOM 900 O O . LYS A 1 112 ? -0.562 20.094 10.711 1 96.06 112 LYS A O 1
ATOM 905 N N . ARG A 1 113 ? -1.379 18 10.375 1 92.94 113 ARG A N 1
ATOM 906 C CA . ARG A 1 113 ? -2.662 18.359 9.781 1 92.94 113 ARG A CA 1
ATOM 907 C C . ARG A 1 113 ? -2.484 18.844 8.344 1 92.94 113 ARG A C 1
ATOM 909 O O . ARG A 1 113 ? -3.459 19.203 7.68 1 92.94 113 ARG A O 1
ATOM 916 N N . THR A 1 114 ? -1.272 18.844 7.828 1 94.38 114 THR A N 1
ATOM 917 C CA . THR A 1 114 ? -1.077 19.156 6.414 1 94.38 114 THR A CA 1
ATOM 918 C C . THR A 1 114 ? -1.749 18.094 5.539 1 94.38 114 THR A C 1
ATOM 920 O O . THR A 1 114 ? -1.669 16.906 5.824 1 94.38 114 THR A O 1
ATOM 923 N N . ARG A 1 115 ? -2.48 18.547 4.516 1 95.31 115 ARG A N 1
ATOM 924 C CA . ARG A 1 115 ? -3.035 17.625 3.523 1 95.31 115 ARG A CA 1
ATOM 925 C C . ARG A 1 115 ? -1.989 17.25 2.48 1 95.31 115 ARG A C 1
ATOM 927 O O . ARG A 1 115 ? -1.354 18.125 1.885 1 95.31 115 ARG A O 1
ATOM 934 N N . VAL A 1 116 ? -1.868 15.938 2.252 1 97.62 116 VAL A N 1
ATOM 935 C CA . VAL A 1 116 ? -0.77 15.516 1.388 1 97.62 116 VAL A CA 1
ATOM 936 C C . VAL A 1 116 ? -1.249 14.422 0.439 1 97.62 116 VAL A C 1
ATOM 938 O O . VAL A 1 116 ? -2.15 13.648 0.777 1 97.62 116 VAL A O 1
ATOM 941 N N . LEU A 1 117 ? -0.723 14.398 -0.706 1 98.31 117 LEU A N 1
ATOM 942 C CA . LEU A 1 117 ? -0.701 13.242 -1.588 1 98.31 117 LEU A CA 1
ATOM 943 C C . LEU A 1 117 ? 0.684 12.602 -1.609 1 98.31 117 LEU A C 1
ATOM 945 O O . LEU A 1 117 ? 1.638 13.188 -2.119 1 98.31 117 LEU A O 1
ATOM 949 N N . CYS A 1 118 ? 0.808 11.422 -1.058 1 98.44 118 CYS A N 1
ATOM 950 C CA . CYS A 1 118 ? 2.051 10.656 -1.041 1 98.44 118 CYS A CA 1
ATOM 951 C C . CYS A 1 118 ? 2.086 9.648 -2.18 1 98.44 118 CYS A C 1
ATOM 953 O O . CYS A 1 118 ? 1.129 8.891 -2.375 1 98.44 118 CYS A O 1
ATOM 955 N N . ILE A 1 119 ? 3.107 9.602 -2.906 1 98.44 119 ILE A N 1
ATOM 956 C CA . ILE A 1 119 ? 3.355 8.609 -3.945 1 98.44 119 ILE A CA 1
ATOM 957 C C . ILE A 1 119 ? 4.629 7.836 -3.623 1 98.44 119 ILE A C 1
ATOM 959 O O . ILE A 1 119 ? 5.676 8.43 -3.346 1 98.44 119 ILE A O 1
ATOM 963 N N . GLY A 1 120 ? 4.492 6.48 -3.68 1 97.12 120 GLY A N 1
ATOM 964 C CA . GLY A 1 120 ? 5.66 5.691 -3.328 1 97.12 120 GLY A CA 1
ATOM 965 C C . GLY A 1 120 ? 5.465 4.203 -3.547 1 97.12 120 GLY A C 1
ATOM 966 O O . GLY A 1 120 ? 4.711 3.797 -4.434 1 97.12 120 GLY A O 1
ATOM 967 N N . SER A 1 121 ? 6.18 3.42 -2.803 1 93.38 121 SER A N 1
ATOM 968 C CA . SER A 1 121 ? 6.133 1.964 -2.879 1 93.38 121 SER A CA 1
ATOM 969 C C . SER A 1 121 ? 5.93 1.343 -1.502 1 93.38 121 SER A C 1
ATOM 971 O O . SER A 1 121 ? 6.168 1.993 -0.481 1 93.38 121 SER A O 1
ATOM 973 N N . LEU A 1 122 ? 5.43 0.124 -1.53 1 89.88 122 LEU A N 1
ATOM 974 C CA . LEU A 1 122 ? 5.273 -0.615 -0.282 1 89.88 122 LEU A CA 1
ATOM 975 C C . LEU A 1 122 ? 6.562 -1.337 0.089 1 89.88 122 LEU A C 1
ATOM 977 O O . LEU A 1 122 ? 7.219 -1.927 -0.773 1 89.88 122 LEU A O 1
ATOM 981 N N . SER A 1 123 ? 6.871 -1.174 1.253 1 83.69 123 SER A N 1
ATOM 982 C CA . SER A 1 123 ? 8.008 -1.905 1.795 1 83.69 123 SER A CA 1
ATOM 983 C C . SER A 1 123 ? 7.621 -2.686 3.047 1 83.69 123 SER A C 1
ATOM 985 O O . SER A 1 123 ? 6.824 -2.213 3.857 1 83.69 123 SER A O 1
ATOM 987 N N . ARG A 1 124 ? 8.023 -3.898 3.1 1 76.62 124 ARG A N 1
ATOM 988 C CA . ARG A 1 124 ? 7.758 -4.695 4.293 1 76.62 124 ARG A CA 1
ATOM 989 C C . ARG A 1 124 ? 8.93 -4.641 5.266 1 76.62 124 ARG A C 1
ATOM 991 O O . ARG A 1 124 ? 10.078 -4.828 4.867 1 76.62 124 ARG A O 1
ATOM 998 N N . ASP A 1 125 ? 8.578 -4.191 6.422 1 69.12 125 ASP A N 1
ATOM 999 C CA . ASP A 1 125 ? 9.562 -4.316 7.488 1 69.12 125 ASP A CA 1
ATOM 1000 C C . ASP A 1 125 ? 9.617 -5.746 8.023 1 69.12 125 ASP A C 1
ATOM 1002 O O . ASP A 1 125 ? 8.742 -6.168 8.773 1 69.12 125 ASP A O 1
ATOM 1006 N N . ALA A 1 126 ? 10.57 -6.496 7.629 1 62.19 126 ALA A N 1
ATOM 1007 C CA . ALA A 1 126 ? 10.68 -7.918 7.945 1 62.19 126 ALA A CA 1
ATOM 1008 C C . ALA A 1 126 ? 10.633 -8.148 9.453 1 62.19 126 ALA A C 1
ATOM 1010 O O . ALA A 1 126 ? 10.086 -9.148 9.922 1 62.19 126 ALA A O 1
ATOM 1011 N N . GLU A 1 127 ? 11.219 -7.227 10.188 1 61.94 127 GLU A N 1
ATOM 1012 C CA . GLU A 1 127 ? 11.297 -7.41 11.633 1 61.94 127 GLU A CA 1
ATOM 1013 C C . GLU A 1 127 ? 9.93 -7.238 12.281 1 61.94 127 GLU A C 1
ATOM 1015 O O . GLU A 1 127 ? 9.57 -7.988 13.195 1 61.94 127 GLU A O 1
ATOM 1020 N N . ARG A 1 128 ? 9.148 -6.398 11.719 1 63.47 128 ARG A N 1
ATOM 1021 C CA . ARG A 1 128 ? 7.887 -6.066 12.375 1 63.47 128 ARG A CA 1
ATOM 1022 C C . ARG A 1 128 ? 6.695 -6.578 11.57 1 63.47 128 ARG A C 1
ATOM 1024 O O . ARG A 1 128 ? 5.559 -6.555 12.055 1 63.47 128 ARG A O 1
ATOM 1031 N N . ASN A 1 129 ? 7.043 -7.191 10.586 1 65.88 129 ASN A N 1
ATOM 1032 C CA . ASN A 1 129 ? 6.02 -7.688 9.672 1 65.88 129 ASN A CA 1
ATOM 1033 C C . ASN A 1 129 ? 4.977 -6.617 9.359 1 65.88 129 ASN A C 1
ATOM 1035 O O . ASN A 1 129 ? 3.777 -6.898 9.352 1 65.88 129 ASN A O 1
ATOM 1039 N N . VAL A 1 130 ? 5.457 -5.398 9.352 1 70.81 130 VAL A N 1
ATOM 1040 C CA . VAL A 1 130 ? 4.582 -4.27 9.047 1 70.81 130 VAL A CA 1
ATOM 1041 C C . VAL A 1 130 ? 4.961 -3.676 7.691 1 70.81 130 VAL A C 1
ATOM 1043 O O . VAL A 1 130 ? 6.141 -3.611 7.344 1 70.81 130 VAL A O 1
ATOM 1046 N N . PHE A 1 131 ? 3.902 -3.383 6.949 1 79.81 131 PHE A N 1
ATOM 1047 C CA . PHE A 1 131 ? 4.156 -2.701 5.688 1 79.81 131 PHE A CA 1
ATOM 1048 C C . PHE A 1 131 ? 4.242 -1.193 5.895 1 79.81 131 PHE A C 1
ATOM 1050 O O . PHE A 1 131 ? 3.494 -0.628 6.699 1 79.81 131 PHE A O 1
ATOM 1057 N N . THR A 1 132 ? 5.223 -0.584 5.258 1 87.75 132 THR A N 1
ATOM 1058 C CA . THR A 1 132 ? 5.402 0.863 5.277 1 87.75 132 THR A CA 1
ATOM 1059 C C . THR A 1 132 ? 5.484 1.418 3.857 1 87.75 132 THR A C 1
ATOM 1061 O O . THR A 1 132 ? 5.719 0.67 2.906 1 87.75 132 THR A O 1
ATOM 1064 N N . VAL A 1 133 ? 5.145 2.66 3.75 1 93 133 VAL A N 1
ATOM 1065 C CA . VAL A 1 133 ? 5.227 3.332 2.459 1 93 133 VAL A CA 1
ATOM 1066 C C . VAL A 1 133 ? 6.562 4.062 2.338 1 93 133 VAL A C 1
ATOM 1068 O O . VAL A 1 133 ? 6.88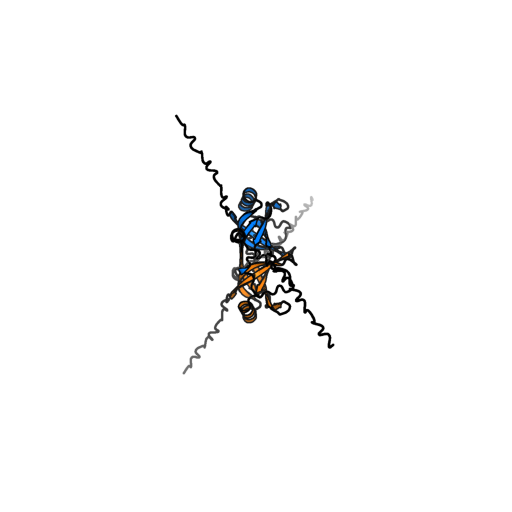7 4.918 3.166 1 93 133 VAL A O 1
ATOM 1071 N N . LYS A 1 134 ? 7.301 3.666 1.377 1 93.44 134 LYS A N 1
ATOM 1072 C CA . LYS A 1 134 ? 8.5 4.422 1.011 1 93.44 134 LYS A CA 1
ATOM 1073 C C . LYS A 1 134 ? 8.164 5.535 0.021 1 93.44 134 LYS A C 1
ATOM 1075 O O . LYS A 1 134 ? 7.754 5.266 -1.11 1 93.44 134 LYS A O 1
ATOM 1080 N N . LEU A 1 135 ? 8.453 6.703 0.416 1 96.88 135 LEU A N 1
ATOM 1081 C CA . LEU A 1 135 ? 8.031 7.867 -0.356 1 96.88 135 LEU A CA 1
ATOM 1082 C C . LEU A 1 135 ? 8.945 8.078 -1.561 1 96.88 135 LEU A C 1
ATOM 1084 O O . LEU A 1 135 ? 10.172 8.039 -1.432 1 96.88 135 LEU A O 1
ATOM 1088 N N . ASN A 1 136 ? 8.344 8.32 -2.703 1 97.31 136 ASN A N 1
ATOM 1089 C CA . ASN A 1 136 ? 9.07 8.68 -3.916 1 97.31 136 ASN A CA 1
ATOM 1090 C C . ASN A 1 136 ? 8.766 10.117 -4.344 1 97.31 136 ASN A C 1
ATOM 1092 O O . ASN A 1 136 ? 9.602 10.766 -4.973 1 97.31 136 ASN A O 1
ATOM 1096 N N . ASP A 1 137 ? 7.539 10.547 -4.02 1 97.94 137 ASP A N 1
ATOM 1097 C CA . ASP A 1 137 ? 7.109 11.906 -4.324 1 97.94 137 ASP A CA 1
ATOM 1098 C C . ASP A 1 137 ? 6.051 12.383 -3.332 1 97.94 137 ASP A C 1
ATOM 1100 O O . ASP A 1 137 ? 5.371 11.57 -2.705 1 97.94 137 ASP A O 1
ATOM 1104 N N . LEU A 1 138 ? 5.969 13.656 -3.211 1 98 138 LEU A N 1
ATOM 1105 C CA . LEU A 1 138 ? 5.051 14.273 -2.256 1 98 138 LEU A CA 1
ATOM 1106 C C . LEU A 1 138 ? 4.457 15.555 -2.822 1 98 138 LEU A C 1
ATOM 1108 O O . LEU A 1 138 ? 5.188 16.406 -3.346 1 98 138 LEU A O 1
ATOM 1112 N N . ILE A 1 139 ? 3.17 15.688 -2.738 1 97.81 139 ILE A N 1
ATOM 1113 C CA . ILE A 1 139 ? 2.473 16.906 -3.154 1 97.81 139 ILE A CA 1
ATOM 1114 C C . ILE A 1 139 ? 1.681 17.469 -1.979 1 97.81 139 ILE A C 1
ATOM 1116 O O . ILE A 1 139 ? 0.855 16.781 -1.382 1 97.81 139 ILE A O 1
ATOM 1120 N N . LEU A 1 140 ? 1.932 18.625 -1.562 1 96.81 140 LEU A N 1
ATOM 1121 C CA . LEU A 1 140 ? 1.134 19.312 -0.552 1 96.81 140 LEU A CA 1
ATOM 1122 C C . LEU A 1 140 ? -0.159 19.844 -1.154 1 96.81 140 LEU A C 1
ATOM 1124 O O . LEU A 1 140 ? -0.138 20.484 -2.215 1 96.81 140 LEU A O 1
ATOM 1128 N N . ILE A 1 141 ? -1.245 19.484 -0.492 1 92.62 141 ILE A N 1
ATOM 1129 C CA . ILE A 1 141 ? -2.541 19.969 -0.965 1 92.62 141 ILE A CA 1
ATOM 1130 C C . ILE A 1 141 ? -3.006 21.141 -0.11 1 92.62 141 ILE A C 1
ATOM 1132 O O . ILE A 1 141 ? -3.061 21.047 1.118 1 92.62 141 ILE A O 1
ATOM 1136 N N . ASP A 1 142 ? -2.908 22.375 -0.631 1 74.38 142 ASP A N 1
ATOM 1137 C CA . ASP A 1 142 ? -3.26 23.609 0.068 1 74.38 142 ASP A CA 1
ATOM 1138 C C . ASP A 1 142 ? -4.766 23.688 0.314 1 74.38 142 ASP A C 1
ATOM 1140 O O . ASP A 1 142 ? -5.562 23.281 -0.534 1 74.38 142 ASP A O 1
ATOM 1144 N N . THR A 1 143 ? -5.152 23.344 1.541 1 61.31 143 THR A N 1
ATOM 1145 C CA . THR A 1 143 ? -6.539 23.719 1.786 1 61.31 143 THR A CA 1
ATOM 1146 C C . THR A 1 143 ? -6.719 25.234 1.654 1 61.31 143 THR A C 1
ATOM 1148 O O . THR A 1 143 ? -5.895 26 2.146 1 61.31 143 THR A O 1
ATOM 1151 N N . PRO A 1 144 ? -7.457 25.625 0.645 1 52.78 144 PRO A N 1
ATOM 1152 C CA . PRO A 1 144 ? -7.719 27.062 0.54 1 52.78 144 PRO A CA 1
ATOM 1153 C C . PRO A 1 144 ? -7.957 27.719 1.897 1 52.78 144 PRO A C 1
ATOM 1155 O O . PRO A 1 144 ? -8.75 27.203 2.701 1 52.78 144 PRO A O 1
ATOM 1158 N N . ARG A 1 145 ? -6.926 27.969 2.541 1 50.22 145 ARG A N 1
ATOM 1159 C CA . ARG A 1 145 ? -7.254 28.797 3.697 1 50.22 145 ARG A CA 1
ATOM 1160 C C . ARG A 1 145 ? -8.273 29.875 3.33 1 50.22 145 ARG A C 1
ATOM 1162 O O . ARG A 1 145 ? -8.078 30.609 2.365 1 50.22 145 ARG A O 1
ATOM 1169 N N . LEU A 1 146 ? -9.484 29.578 3.514 1 47.94 146 LEU A N 1
ATOM 1170 C CA . LEU A 1 146 ? -10.359 30.75 3.445 1 47.94 146 LEU A CA 1
ATOM 1171 C C . LEU A 1 146 ? -9.68 31.969 4.07 1 47.94 146 LEU A C 1
ATOM 1173 O O . LEU A 1 146 ? -9.555 32.062 5.293 1 47.94 146 LEU A O 1
ATOM 1177 N N . GLU A 1 147 ? -8.562 32.281 3.641 1 44.97 147 GLU A N 1
ATOM 1178 C CA . GLU A 1 147 ? -8.25 33.656 4.055 1 44.97 147 GLU A CA 1
ATOM 1179 C C . GLU A 1 147 ? -9.484 34.562 3.945 1 44.97 147 GLU A C 1
ATOM 1181 O O . GLU A 1 147 ? -9.984 34.781 2.846 1 44.97 147 GLU A O 1
ATOM 1186 N N . LEU A 1 148 ? -10.398 34.344 4.809 1 41.53 148 LEU A N 1
ATOM 1187 C CA . LEU A 1 148 ? -11.219 35.531 4.98 1 41.53 148 LEU A CA 1
ATOM 1188 C C . LEU A 1 148 ? -10.367 36.781 4.863 1 41.53 148 LEU A C 1
ATOM 1190 O O . LEU A 1 148 ? -9.57 37.094 5.758 1 41.53 148 LEU A O 1
ATOM 1194 N N . ASN A 1 149 ? -9.664 37.031 3.826 1 42.53 149 ASN A N 1
ATOM 1195 C CA . ASN A 1 149 ? -9.32 38.438 3.611 1 42.53 149 ASN A CA 1
ATOM 1196 C C . ASN A 1 149 ? -10.32 39.375 4.285 1 42.53 149 ASN A C 1
ATOM 1198 O O . ASN A 1 149 ? -11.492 39.406 3.91 1 42.53 149 ASN A O 1
ATOM 1202 N N . LYS A 1 150 ? -10.281 39.469 5.59 1 42.53 150 LYS A N 1
ATOM 1203 C CA . LYS A 1 150 ? -10.805 40.656 6.234 1 42.53 150 LYS A CA 1
ATOM 1204 C C . LYS A 1 150 ? -10.711 41.875 5.301 1 42.53 150 LYS A C 1
ATOM 1206 O O . LYS A 1 150 ? -9.695 42.562 5.277 1 42.53 150 LYS A O 1
ATOM 1211 N N . ARG A 1 151 ? -10.883 41.719 4.008 1 42.81 151 ARG A N 1
ATOM 1212 C CA . ARG A 1 151 ? -11.25 43 3.361 1 42.81 151 ARG A CA 1
ATOM 1213 C C . ARG A 1 151 ? -12.148 43.812 4.262 1 42.81 151 ARG A C 1
ATOM 1215 O O . ARG A 1 151 ? -13.297 43.438 4.523 1 42.81 151 ARG A O 1
ATOM 1222 N N . GLY A 1 152 ? -11.547 44.25 5.438 1 41.62 152 GLY A N 1
ATOM 1223 C CA . GLY A 1 152 ? -12.031 45.406 6.211 1 41.62 152 GLY A CA 1
ATOM 1224 C C . GLY A 1 152 ? -13 46.281 5.438 1 41.62 152 GLY A C 1
ATOM 1225 O O . GLY A 1 152 ? -12.68 46.75 4.34 1 41.62 152 GLY A O 1
ATOM 1226 N N . THR A 1 153 ? -14.258 45.938 5.41 1 43.78 153 THR A N 1
ATOM 1227 C CA . THR A 1 153 ? -15.305 46.938 5.156 1 43.78 153 THR A CA 1
ATOM 1228 C C . THR A 1 153 ? -14.898 48.312 5.672 1 43.78 153 THR A C 1
ATOM 1230 O O . THR A 1 153 ? -14.898 48.531 6.883 1 43.78 153 THR A O 1
ATOM 1233 N N . ALA A 1 154 ? -13.688 48.844 5.23 1 42.41 154 ALA A N 1
ATOM 1234 C CA . ALA A 1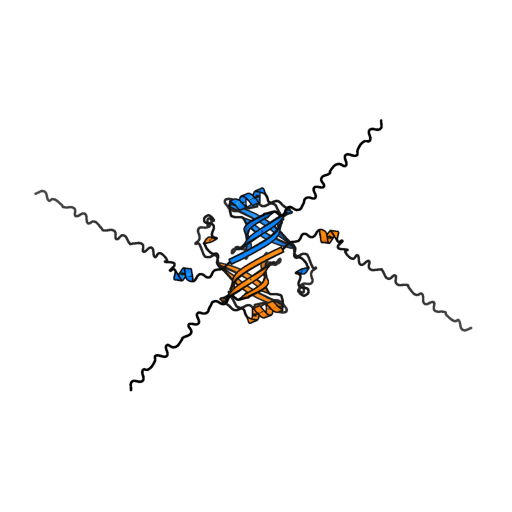 154 ? -13.508 50.312 5.395 1 42.41 154 ALA A CA 1
ATOM 1235 C C . ALA A 1 154 ? -14.812 51.062 5.156 1 42.41 154 ALA A C 1
ATOM 1237 O O . ALA A 1 154 ? -15.297 51.125 4.023 1 42.41 154 ALA A O 1
ATOM 1238 N N . GLY A 1 155 ? -15.773 50.812 6.02 1 42.75 155 GLY A N 1
ATOM 1239 C CA . GLY A 1 155 ? -16.906 51.688 6.113 1 42.75 155 GLY A CA 1
ATOM 1240 C C . GLY A 1 155 ? -16.562 53.156 5.812 1 42.75 155 GLY A C 1
ATOM 1241 O O . GLY A 1 155 ? -15.562 53.656 6.324 1 42.75 155 GLY A O 1
ATOM 1242 N N . LYS A 1 156 ? -16.828 53.656 4.621 1 45.62 156 LYS A N 1
ATOM 1243 C CA . LYS A 1 156 ? -16.938 55.031 4.129 1 45.62 156 LYS A CA 1
ATOM 1244 C C . LYS A 1 156 ? -17.484 55.938 5.199 1 45.62 156 LYS A C 1
ATOM 1246 O O . LYS A 1 156 ? -18.656 55.844 5.59 1 45.62 156 LYS A O 1
ATOM 1251 N N . ARG A 1 157 ? -16.688 56.281 6.254 1 44.25 157 ARG A N 1
ATOM 1252 C CA . ARG A 1 157 ? -17.109 57.469 7.035 1 44.25 157 ARG A CA 1
ATOM 1253 C C . ARG A 1 157 ? -17.453 58.625 6.129 1 44.25 157 ARG A C 1
ATOM 1255 O O . ARG A 1 157 ? -16.625 59.062 5.332 1 44.25 157 ARG A O 1
ATOM 1262 N N . LYS A 1 158 ? -18.719 58.656 5.797 1 46.44 158 LYS A N 1
ATOM 1263 C CA . LYS A 1 158 ? -19.359 59.844 5.219 1 46.44 158 LYS A CA 1
ATOM 1264 C C . LYS A 1 158 ? -18.906 61.125 5.945 1 46.44 158 LYS A C 1
ATOM 1266 O O . LYS A 1 158 ? -19.109 61.25 7.152 1 46.44 158 LYS A O 1
ATOM 1271 N N . SER A 1 159 ? -17.766 61.562 5.531 1 44.72 159 SER A N 1
ATOM 1272 C CA . SER A 1 159 ? -17.5 62.969 5.902 1 44.72 159 SER A CA 1
ATOM 1273 C C . SER A 1 159 ? -18.719 63.844 5.664 1 44.72 159 SER A C 1
ATOM 1275 O O . SER A 1 159 ? -19.188 63.969 4.531 1 44.72 159 SER A O 1
ATOM 1277 N N . THR A 1 160 ? -19.75 63.75 6.477 1 41.97 160 THR A N 1
ATOM 1278 C CA . THR A 1 160 ? -20.688 64.875 6.457 1 41.97 160 THR A CA 1
ATOM 1279 C C . THR A 1 160 ? -19.953 66.188 6.602 1 41.97 160 THR A C 1
ATOM 1281 O O . THR A 1 160 ? -19.203 66.438 7.566 1 41.97 160 THR A O 1
ATOM 1284 N N . SER A 1 161 ? -19.844 66.875 5.488 1 39.06 161 SER A N 1
ATOM 1285 C CA . SER A 1 161 ? -19.828 68.312 5.641 1 39.06 161 SER A CA 1
ATOM 1286 C C . SER A 1 161 ? -21.031 68.812 6.43 1 39.06 161 SER A C 1
ATOM 1288 O O . SER A 1 161 ? -22.125 68.25 6.32 1 39.06 161 SER A O 1
ATOM 1290 N N . MET B 1 1 ? -83.312 -3.59 43.344 1 32.09 1 MET B N 1
ATOM 1291 C CA . MET B 1 1 ? -82.438 -2.414 43.094 1 32.09 1 MET B CA 1
ATOM 1292 C C . MET B 1 1 ? -81.062 -2.82 42.594 1 32.09 1 MET B C 1
ATOM 1294 O O . MET B 1 1 ? -80.312 -3.389 43.344 1 32.09 1 MET B O 1
ATOM 1298 N N . LEU B 1 2 ? -81 -3.363 41.344 1 43 2 LEU B N 1
ATOM 1299 C CA . LEU B 1 2 ? -79.875 -3.869 40.594 1 43 2 LEU B CA 1
ATOM 1300 C C . LEU B 1 2 ? -78.812 -2.758 40.344 1 43 2 LEU B C 1
ATOM 1302 O O . LEU B 1 2 ? -79.125 -1.779 39.656 1 43 2 LEU B O 1
ATOM 1306 N N . ARG B 1 3 ? -77.938 -2.486 41.312 1 44 3 ARG B N 1
ATOM 1307 C CA . ARG B 1 3 ? -76.875 -1.486 41.25 1 44 3 ARG B CA 1
ATOM 1308 C C . ARG B 1 3 ? -75.938 -1.74 40.031 1 44 3 ARG B C 1
ATOM 1310 O O . ARG B 1 3 ? -75.438 -2.83 39.875 1 44 3 ARG B O 1
ATOM 1317 N N . HIS B 1 4 ? -76.188 -1.082 38.875 1 45.91 4 HIS B N 1
ATOM 1318 C CA . HIS B 1 4 ? -75.375 -0.988 37.656 1 45.91 4 HIS B CA 1
ATOM 1319 C C . HIS B 1 4 ? -74 -0.434 37.969 1 45.91 4 HIS B C 1
ATOM 1321 O O . HIS B 1 4 ? -73.875 0.718 38.375 1 45.91 4 HIS B O 1
ATOM 1327 N N . THR B 1 5 ? -73.062 -1.264 38.5 1 49.22 5 THR B N 1
ATOM 1328 C CA . THR B 1 5 ? -71.688 -0.844 38.656 1 49.22 5 THR B CA 1
ATOM 1329 C C . THR B 1 5 ? -71.062 -0.5 37.312 1 49.22 5 THR B C 1
ATOM 1331 O O . THR B 1 5 ? -70.875 -1.37 36.469 1 49.22 5 THR B O 1
ATOM 1334 N N . VAL B 1 6 ? -71.125 0.742 36.844 1 45.09 6 VAL B N 1
ATOM 1335 C CA . VAL B 1 6 ? -70.5 1.276 35.656 1 45.09 6 VAL B CA 1
ATOM 1336 C C . VAL B 1 6 ? -68.938 1.178 35.812 1 45.09 6 VAL B C 1
ATOM 1338 O O . VAL B 1 6 ? -68.375 1.699 36.781 1 45.09 6 VAL B O 1
ATOM 1341 N N . PHE B 1 7 ? -68.312 0.147 35.312 1 45.12 7 PHE B N 1
ATOM 1342 C CA . PHE B 1 7 ? -66.875 -0.002 35.188 1 45.12 7 PHE B CA 1
ATOM 1343 C C . PHE B 1 7 ? -66.25 1.094 34.312 1 45.12 7 PHE B C 1
ATOM 1345 O O . PHE B 1 7 ? -66.625 1.194 33.125 1 45.12 7 PHE B O 1
ATOM 1352 N N . LYS B 1 8 ? -65.812 2.297 34.844 1 40.44 8 LYS B N 1
ATOM 1353 C CA . LYS B 1 8 ? -65.062 3.334 34.156 1 40.44 8 LYS B CA 1
ATOM 1354 C C . LYS B 1 8 ? -63.719 2.797 33.688 1 40.44 8 LYS B C 1
ATOM 1356 O O . LYS B 1 8 ? -62.875 2.377 34.469 1 40.44 8 LYS B O 1
ATOM 1361 N N . ILE B 1 9 ? -63.656 2.293 32.469 1 43 9 ILE B N 1
ATOM 1362 C CA . ILE B 1 9 ? -62.406 1.945 31.781 1 43 9 ILE B CA 1
ATOM 1363 C C . ILE B 1 9 ? -61.531 3.189 31.625 1 43 9 ILE B C 1
ATOM 1365 O O . ILE B 1 9 ? -61.906 4.145 30.953 1 43 9 ILE B O 1
ATOM 1369 N N . THR B 1 10 ? -60.812 3.652 32.656 1 46.38 10 THR B N 1
ATOM 1370 C CA . THR B 1 10 ? -59.812 4.707 32.5 1 46.38 10 THR B CA 1
ATOM 1371 C C . THR B 1 10 ? -58.75 4.309 31.484 1 46.38 10 THR B C 1
ATOM 1373 O O . THR B 1 10 ? -58.094 3.291 31.656 1 46.38 10 THR B O 1
ATOM 1376 N N . ARG B 1 11 ? -58.906 4.715 30.219 1 40.88 11 ARG B N 1
ATOM 1377 C CA . ARG B 1 11 ? -57.906 4.648 29.156 1 40.88 11 ARG B CA 1
ATOM 1378 C C . ARG B 1 11 ? -56.625 5.328 29.578 1 40.88 11 ARG B C 1
ATOM 1380 O O . ARG B 1 11 ? -56.594 6.523 29.875 1 40.88 11 ARG B O 1
ATOM 1387 N N . ASN B 1 12 ? -55.75 4.645 30.328 1 44 12 ASN B N 1
ATOM 1388 C CA . ASN B 1 12 ? -54.406 5.168 30.484 1 44 12 ASN B CA 1
ATOM 1389 C C . ASN B 1 12 ? -53.75 5.492 29.141 1 44 12 ASN B C 1
ATOM 1391 O O . ASN B 1 12 ? -53.562 4.605 28.312 1 44 12 ASN B O 1
ATOM 1395 N N . VAL B 1 13 ? -53.938 6.715 28.594 1 43.84 13 VAL B N 1
ATOM 1396 C CA . VAL B 1 13 ? -53.219 7.211 27.422 1 43.84 13 VAL B CA 1
ATOM 1397 C C . VAL B 1 13 ? -51.719 7.035 27.609 1 43.84 13 VAL B C 1
ATOM 1399 O O . VAL B 1 13 ? -51.125 7.562 28.562 1 43.84 13 VAL B O 1
ATOM 1402 N N . THR B 1 14 ? -51.156 5.844 27.281 1 44.97 14 THR B N 1
ATOM 1403 C CA . THR B 1 14 ? -49.719 5.637 27.172 1 44.97 14 THR B CA 1
ATOM 1404 C C . THR B 1 14 ? -49.094 6.758 26.359 1 44.97 14 THR B C 1
ATOM 1406 O O . THR B 1 14 ? -49.531 7.074 25.25 1 44.97 14 THR B O 1
ATOM 1409 N N . SER B 1 15 ? -48.562 7.797 27.062 1 45.81 15 SER B N 1
ATOM 1410 C CA . SER B 1 15 ? -47.688 8.789 26.438 1 45.81 15 SER B CA 1
ATOM 1411 C C . SER B 1 15 ? -46.656 8.125 25.547 1 45.81 15 SER B C 1
ATOM 1413 O O . SER B 1 15 ? -45.875 7.297 26.016 1 45.81 15 SER B O 1
ATOM 1415 N N . VAL B 1 16 ? -47.031 7.887 24.312 1 43.88 16 VAL B N 1
ATOM 1416 C CA . VAL B 1 16 ? -46.031 7.527 23.328 1 43.88 16 VAL B CA 1
ATOM 1417 C C . VAL B 1 16 ? -44.844 8.516 23.391 1 43.88 16 VAL B C 1
ATOM 1419 O O . VAL B 1 16 ? -45.031 9.711 23.125 1 43.88 16 VAL B O 1
ATOM 1422 N N . ARG B 1 17 ? -43.906 8.266 24.297 1 42.41 17 ARG B N 1
ATOM 1423 C CA . ARG B 1 17 ? -42.656 8.977 24.188 1 42.41 17 ARG B CA 1
ATOM 1424 C C . ARG B 1 17 ? -42.156 9.008 22.75 1 42.41 17 ARG B C 1
ATOM 1426 O O . ARG B 1 17 ? -41.938 7.953 22.141 1 42.41 17 ARG B O 1
ATOM 1433 N N . THR B 1 18 ? -42.5 10.062 22.031 1 44.09 18 THR B N 1
ATOM 1434 C CA . THR B 1 18 ? -41.875 10.328 20.734 1 44.09 18 THR B CA 1
ATOM 1435 C C . THR B 1 18 ? -40.375 10.133 20.797 1 44.09 18 THR B C 1
ATOM 1437 O O . THR B 1 18 ? -39.688 10.805 21.578 1 44.09 18 THR B O 1
ATOM 1440 N N . VAL B 1 19 ? -39.906 8.953 20.516 1 44.84 19 VAL B N 1
ATOM 1441 C CA . VAL B 1 19 ? -38.469 8.742 20.266 1 44.84 19 VAL B CA 1
ATOM 1442 C C . VAL B 1 19 ? -37.938 9.852 19.359 1 44.84 19 VAL B C 1
ATOM 1444 O O . VAL B 1 19 ? -38.438 10.023 18.234 1 44.84 19 VAL B O 1
ATOM 1447 N N . ASN B 1 20 ? -37.594 10.984 19.891 1 40.09 20 ASN B N 1
ATOM 1448 C CA . ASN B 1 20 ? -36.781 11.938 19.125 1 40.09 20 ASN B CA 1
ATOM 1449 C C . ASN B 1 20 ? -35.656 11.242 18.344 1 40.09 20 ASN B C 1
ATOM 1451 O O . ASN B 1 20 ? -34.688 10.773 18.938 1 40.09 20 ASN B O 1
ATOM 1455 N N . THR B 1 21 ? -36.062 10.523 17.312 1 43.84 21 THR B N 1
ATOM 1456 C CA . THR B 1 21 ? -35 10.164 16.391 1 43.84 21 THR B CA 1
ATOM 1457 C C . THR B 1 21 ? -34.094 11.359 16.109 1 43.84 21 THR B C 1
ATOM 1459 O O . THR B 1 21 ? -34.5 12.32 15.461 1 43.84 21 THR B O 1
ATOM 1462 N N . VAL B 1 22 ? -33.438 11.914 17.062 1 40.94 22 VAL B N 1
ATOM 1463 C CA . VAL B 1 22 ? -32.344 12.812 16.719 1 40.94 22 VAL B CA 1
ATOM 1464 C C . VAL B 1 22 ? -31.625 12.305 15.461 1 40.94 22 VAL B C 1
ATOM 1466 O O . VAL B 1 22 ? -30.906 11.312 15.523 1 40.94 22 VAL B O 1
ATOM 1469 N N . ALA B 1 23 ? -32.281 12.227 14.344 1 41.69 23 ALA B N 1
ATOM 1470 C CA . ALA B 1 23 ? -31.516 12.117 13.109 1 41.69 23 ALA B CA 1
ATOM 1471 C C . ALA B 1 23 ? -30.188 12.875 13.219 1 41.69 23 ALA B C 1
ATOM 1473 O O . ALA B 1 23 ? -30.172 14.07 13.508 1 41.69 23 ALA B O 1
ATOM 1474 N N . GLN B 1 24 ? -29.234 12.289 13.789 1 46.88 24 GLN B N 1
ATOM 1475 C CA . GLN B 1 24 ? -27.938 12.906 13.555 1 46.88 24 GLN B CA 1
ATOM 1476 C C . GLN B 1 24 ? -27.875 13.562 12.172 1 46.88 24 GLN B C 1
ATOM 1478 O O . GLN B 1 24 ? -27.875 12.867 11.156 1 46.88 24 GLN B O 1
ATOM 1483 N N . ASP B 1 25 ? -28.703 14.555 11.922 1 44.47 25 ASP B N 1
ATOM 1484 C CA . ASP B 1 25 ? -28.594 15.367 10.719 1 44.47 25 ASP B CA 1
ATOM 1485 C C . ASP B 1 25 ? -27.125 15.594 10.344 1 44.47 25 ASP B C 1
ATOM 1487 O O . ASP B 1 25 ? -26.406 16.281 11.062 1 44.47 25 ASP B O 1
ATOM 1491 N N . LEU B 1 26 ? -26.484 14.547 9.867 1 49.03 26 LEU B N 1
ATOM 1492 C CA . LEU B 1 26 ? -25.266 14.953 9.172 1 49.03 26 LEU B CA 1
ATOM 1493 C C . LEU B 1 26 ? -25.5 16.219 8.352 1 49.03 26 LEU B C 1
ATOM 1495 O O . LEU B 1 26 ? -26.109 16.172 7.285 1 49.03 26 LEU B O 1
ATOM 1499 N N . SER B 1 27 ? -25.734 17.344 9 1 50.81 27 SER B N 1
ATOM 1500 C CA . SER B 1 27 ? -25.844 18.609 8.281 1 50.81 27 SER B CA 1
ATOM 1501 C C . SER B 1 27 ? -24.875 18.656 7.102 1 50.81 27 SER B C 1
ATOM 1503 O O . SER B 1 27 ? -23.828 18 7.129 1 50.81 27 SER B O 1
ATOM 1505 N N . PRO B 1 28 ? -25.422 18.969 5.973 1 54.41 28 PRO B N 1
ATOM 1506 C CA . PRO B 1 28 ? -24.531 19.156 4.816 1 54.41 28 PRO B CA 1
ATOM 1507 C C . PRO B 1 28 ? -23.188 19.766 5.199 1 54.41 28 PRO B C 1
ATOM 1509 O O . PRO B 1 28 ? -22.172 19.484 4.539 1 54.41 28 PRO B O 1
ATOM 1512 N N . GLU B 1 29 ? -23.25 20.516 6.152 1 53.5 29 GLU B N 1
ATOM 1513 C CA . GLU B 1 29 ? -22 21.094 6.617 1 53.5 29 GLU B CA 1
ATOM 1514 C C . GLU B 1 29 ? -21.062 20.016 7.164 1 53.5 29 GLU B C 1
ATOM 1516 O O . GLU B 1 29 ? -19.844 20.078 6.957 1 53.5 29 GLU B O 1
ATOM 1521 N N . ALA B 1 30 ? -21.641 19.078 7.938 1 53.72 30 ALA B N 1
ATOM 1522 C CA . ALA B 1 30 ? -20.844 17.984 8.477 1 53.72 30 ALA B CA 1
ATOM 1523 C C . ALA B 1 30 ? -20.25 17.125 7.352 1 53.72 30 ALA B C 1
ATOM 1525 O O . ALA B 1 30 ? -19.109 16.672 7.445 1 53.72 30 ALA B O 1
ATOM 1526 N N . LEU B 1 31 ? -21.078 16.781 6.414 1 52.38 31 LEU B N 1
ATOM 1527 C CA . LEU B 1 31 ? -20.594 16.047 5.25 1 52.38 31 LEU B CA 1
ATOM 1528 C C . LEU B 1 31 ? -19.547 16.859 4.492 1 52.38 31 LEU B C 1
ATOM 1530 O O . LEU B 1 31 ? -18.641 16.281 3.883 1 52.38 31 LEU B O 1
ATOM 1534 N N . ALA B 1 32 ? -19.906 18.172 4.43 1 51.38 32 ALA B N 1
ATOM 1535 C CA . ALA B 1 32 ? -18.984 19.062 3.721 1 51.38 32 ALA B CA 1
ATOM 1536 C C . ALA B 1 32 ? -17.594 19 4.332 1 51.38 32 ALA B C 1
ATOM 1538 O O . ALA B 1 32 ? -16.594 19.234 3.648 1 51.38 32 ALA B O 1
ATOM 1539 N N . GLN B 1 33 ? -17.609 18.594 5.699 1 57.28 33 GLN B N 1
ATOM 1540 C CA . GLN B 1 33 ? -16.312 18.719 6.359 1 57.28 33 GLN B CA 1
ATOM 1541 C C . GLN B 1 33 ? -15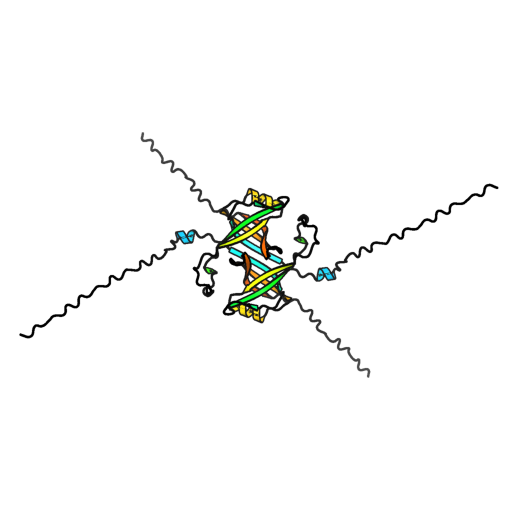.477 17.469 6.148 1 57.28 33 GLN B C 1
ATOM 1543 O O . GLN B 1 33 ? -14.281 17.453 6.453 1 57.28 33 GLN B O 1
ATOM 1548 N N . GLN B 1 34 ? -16.219 16.469 5.594 1 65 34 GLN B N 1
ATOM 1549 C CA . GLN B 1 34 ? -15.328 15.305 5.539 1 65 34 GLN B CA 1
ATOM 1550 C C . GLN B 1 34 ? -14.406 15.375 4.324 1 65 34 GLN B C 1
ATOM 1552 O O . GLN B 1 34 ? -14.883 15.477 3.189 1 65 34 GLN B O 1
ATOM 1557 N N . GLU B 1 35 ? -13.195 15.695 4.5 1 77.69 35 GLU B N 1
ATOM 1558 C CA . GLU B 1 35 ? -12.203 15.773 3.436 1 77.69 35 GLU B CA 1
ATOM 1559 C C . GLU B 1 35 ? -11.984 14.406 2.785 1 77.69 35 GLU B C 1
ATOM 1561 O O . GLU B 1 35 ? -11.93 13.383 3.475 1 77.69 35 GLU B O 1
ATOM 1566 N N . PHE B 1 36 ? -12.062 14.461 1.5 1 85.88 36 PHE B N 1
ATOM 1567 C CA . PHE B 1 36 ? -11.82 13.234 0.743 1 85.88 36 PHE B CA 1
ATOM 1568 C C . PHE B 1 36 ? -10.414 12.719 0.989 1 85.88 36 PHE B C 1
ATOM 1570 O O . PHE B 1 36 ? -9.461 13.492 1.044 1 85.88 36 PHE B O 1
ATOM 1577 N N . SER B 1 37 ? -10.281 11.453 1.304 1 92.38 37 SER B N 1
ATOM 1578 C CA . SER B 1 37 ? -9.016 10.742 1.446 1 92.38 37 SER B CA 1
ATOM 1579 C C . SER B 1 37 ? -9.086 9.352 0.817 1 92.38 37 SER B C 1
ATOM 1581 O O . SER B 1 37 ? -10.172 8.82 0.59 1 92.38 37 SER B O 1
ATOM 1583 N N . TYR B 1 38 ? -7.914 8.859 0.355 1 93.19 38 TYR B N 1
ATOM 1584 C CA . TYR B 1 38 ? -7.918 7.504 -0.191 1 93.19 38 TYR B CA 1
ATOM 1585 C C . TYR B 1 38 ? -6.523 6.895 -0.154 1 93.19 38 TYR B C 1
ATOM 1587 O O . TYR B 1 38 ? -5.535 7.602 0.07 1 93.19 38 TYR B O 1
ATOM 1595 N N . SER B 1 39 ? -6.527 5.586 -0.298 1 94.56 39 SER B N 1
ATOM 1596 C CA . SER B 1 39 ? -5.32 4.824 -0.587 1 94.56 39 SER B CA 1
ATOM 1597 C C . SER B 1 39 ? -5.477 3.994 -1.855 1 94.56 39 SER B C 1
ATOM 1599 O O . SER B 1 39 ? -6.551 3.445 -2.115 1 94.56 39 SER B O 1
ATOM 1601 N N . LYS B 1 40 ? -4.496 4.035 -2.666 1 96.69 40 LYS B N 1
ATOM 1602 C CA . LYS B 1 40 ? -4.457 3.215 -3.873 1 96.69 40 LYS B CA 1
ATOM 1603 C C . LYS B 1 40 ? -3.15 2.43 -3.959 1 96.69 40 LYS B C 1
ATOM 1605 O O . LYS B 1 40 ? -2.072 2.977 -3.717 1 96.69 40 LYS B O 1
ATOM 1610 N N . VAL B 1 41 ? -3.322 1.128 -4.305 1 96.88 41 VAL B N 1
ATOM 1611 C CA . VAL B 1 41 ? -2.15 0.263 -4.387 1 96.88 41 VAL B CA 1
ATOM 1612 C C . VAL B 1 41 ? -2.189 -0.539 -5.688 1 96.88 41 VAL B C 1
ATOM 1614 O O . VAL B 1 41 ? -3.258 -0.981 -6.117 1 96.88 41 VAL B O 1
ATOM 1617 N N . GLN B 1 42 ? -1.065 -0.741 -6.242 1 98.06 42 GLN B N 1
ATOM 1618 C CA . GLN B 1 42 ? -0.837 -1.688 -7.328 1 98.06 42 GLN B CA 1
ATOM 1619 C C . GLN B 1 42 ? 0.333 -2.615 -7.016 1 98.06 42 GLN B C 1
ATOM 1621 O O . GLN B 1 42 ? 1.404 -2.156 -6.613 1 98.06 42 GLN B O 1
ATOM 1626 N N . LEU B 1 43 ? 0.138 -3.846 -7.203 1 96.38 43 LEU B N 1
ATOM 1627 C CA . LEU B 1 43 ? 1.18 -4.855 -7.059 1 96.38 43 LEU B CA 1
ATOM 1628 C C . LEU B 1 43 ? 1.316 -5.684 -8.336 1 96.38 43 LEU B C 1
ATOM 1630 O O . LEU B 1 43 ? 0.345 -6.289 -8.789 1 96.38 43 LEU B O 1
ATOM 1634 N N . LEU B 1 44 ? 2.42 -5.617 -8.867 1 96.75 44 LEU B N 1
ATOM 1635 C CA . LEU B 1 44 ? 2.779 -6.555 -9.93 1 96.75 44 LEU B CA 1
ATOM 1636 C C . LEU B 1 44 ? 3.785 -7.586 -9.422 1 96.75 44 LEU B C 1
ATOM 1638 O O . LEU B 1 44 ? 4.906 -7.23 -9.047 1 96.75 44 LEU B O 1
ATOM 1642 N N . GLY B 1 45 ? 3.363 -8.805 -9.383 1 95.12 45 GLY B N 1
ATOM 1643 C CA . GLY B 1 45 ? 4.227 -9.844 -8.844 1 95.12 45 GLY B CA 1
ATOM 1644 C C . GLY B 1 45 ? 3.688 -11.242 -9.07 1 95.12 45 GLY B C 1
ATOM 1645 O O . GLY B 1 45 ? 2.889 -11.461 -9.984 1 95.12 45 GLY B O 1
ATOM 1646 N N . ARG B 1 46 ? 4.242 -12.156 -8.289 1 93.56 46 ARG B N 1
ATOM 1647 C CA . ARG B 1 46 ? 3.857 -13.555 -8.398 1 93.56 46 ARG B CA 1
ATOM 1648 C C . ARG B 1 46 ? 3.17 -14.039 -7.125 1 93.56 46 ARG B C 1
ATOM 1650 O O . ARG B 1 46 ? 3.574 -13.672 -6.016 1 93.56 46 ARG B O 1
ATOM 1657 N N . VAL B 1 47 ? 2.277 -14.852 -7.434 1 95.88 47 VAL B N 1
ATOM 1658 C CA . VAL B 1 47 ? 1.573 -15.461 -6.309 1 95.88 47 VAL B CA 1
ATOM 1659 C C . VAL B 1 47 ? 2.449 -16.547 -5.672 1 95.88 47 VAL B C 1
ATOM 1661 O O . VAL B 1 47 ? 3.033 -17.375 -6.375 1 95.88 47 VAL B O 1
ATOM 1664 N N . GLY B 1 48 ? 2.508 -16.562 -4.359 1 94.56 48 GLY B N 1
ATOM 1665 C CA . GLY B 1 48 ? 3.4 -17.453 -3.633 1 94.56 48 GLY B CA 1
ATOM 1666 C C . GLY B 1 48 ? 2.762 -18.781 -3.283 1 94.56 48 GLY B C 1
ATOM 1667 O O . GLY B 1 48 ? 3.455 -19.797 -3.146 1 94.56 48 GLY B O 1
ATOM 1668 N N . GLN B 1 49 ? 1.491 -18.766 -3.047 1 96.62 49 GLN B N 1
ATOM 1669 C CA . GLN B 1 49 ? 0.719 -19.953 -2.693 1 96.62 49 GLN B CA 1
ATOM 1670 C C . GLN B 1 49 ? -0.711 -19.844 -3.215 1 96.62 49 GLN B C 1
ATOM 1672 O O . GLN B 1 49 ? -1.21 -18.75 -3.471 1 96.62 49 GLN B O 1
ATOM 1677 N N . ASP B 1 50 ? -1.235 -21 -3.32 1 97.94 50 ASP B N 1
ATOM 1678 C CA . ASP B 1 50 ? -2.629 -21 -3.754 1 97.94 50 ASP B CA 1
ATOM 1679 C C . ASP B 1 50 ? -3.508 -20.219 -2.773 1 97.94 50 ASP B C 1
ATOM 1681 O O . ASP B 1 50 ? -3.336 -20.328 -1.558 1 97.94 50 ASP B O 1
ATOM 1685 N N . PRO B 1 51 ? -4.516 -19.531 -3.334 1 98.19 51 PRO B N 1
ATOM 1686 C CA . PRO B 1 51 ? -5.402 -18.766 -2.453 1 98.19 51 PRO B CA 1
ATOM 1687 C C . PRO B 1 51 ? -6.215 -19.656 -1.517 1 98.19 51 PRO B C 1
ATOM 1689 O O . PRO B 1 51 ? -6.539 -20.797 -1.868 1 98.19 51 PRO B O 1
ATOM 1692 N N . LYS B 1 52 ? -6.551 -19.062 -0.414 1 97.81 52 LYS B N 1
ATOM 1693 C CA . LYS B 1 52 ? -7.375 -19.734 0.583 1 97.81 52 LYS B CA 1
ATOM 1694 C C . LYS B 1 52 ? -8.562 -18.859 0.998 1 97.81 52 LYS B C 1
ATOM 1696 O O . LYS B 1 52 ? -8.461 -17.641 1.012 1 97.81 52 LYS B O 1
ATOM 1701 N N . LEU B 1 53 ? -9.625 -19.547 1.34 1 97.06 53 LEU B N 1
ATOM 1702 C CA . LEU B 1 53 ? -10.766 -18.844 1.904 1 97.06 53 LEU B CA 1
ATOM 1703 C C . LEU B 1 53 ? -10.625 -18.688 3.414 1 97.06 53 LEU B C 1
ATOM 1705 O O . LEU B 1 53 ? -10.32 -19.656 4.113 1 97.06 53 LEU B O 1
ATOM 1709 N N . VAL B 1 54 ? -10.836 -17.531 3.842 1 94.19 54 VAL B N 1
ATOM 1710 C CA . VAL B 1 54 ? -10.719 -17.281 5.273 1 94.19 54 VAL B CA 1
ATOM 1711 C C . VAL B 1 54 ? -11.984 -16.594 5.785 1 94.19 54 VAL B C 1
ATOM 1713 O O . VAL B 1 54 ? -12.773 -16.078 4.996 1 94.19 54 VAL B O 1
ATOM 1716 N N . GLY B 1 55 ? -12.078 -16.562 7.211 1 90.69 55 GLY B N 1
ATOM 1717 C CA . GLY B 1 55 ? -13.266 -16.016 7.836 1 90.69 55 GLY B CA 1
ATOM 1718 C C . GLY B 1 55 ? -14.242 -17.078 8.305 1 90.69 55 GLY B C 1
ATOM 1719 O O . GLY B 1 55 ? -14.203 -18.219 7.836 1 90.69 55 GLY B O 1
ATOM 1720 N N . LEU B 1 56 ? -15.141 -16.625 9.094 1 89.75 56 LEU B N 1
ATOM 1721 C CA . LEU B 1 56 ? -16.109 -17.562 9.672 1 89.75 56 LEU B CA 1
ATOM 1722 C C . LEU B 1 56 ? -16.984 -18.156 8.578 1 89.75 56 LEU B C 1
ATOM 1724 O O . LEU B 1 56 ? -17.328 -19.344 8.641 1 89.75 56 LEU B O 1
ATOM 1728 N N . TYR B 1 57 ? -17.375 -17.422 7.582 1 91.44 57 TYR B N 1
ATOM 1729 C CA . TYR B 1 57 ? -18.25 -17.891 6.508 1 91.44 57 TYR B CA 1
ATOM 1730 C C . TYR B 1 57 ? -17.484 -17.984 5.191 1 91.44 57 TYR B C 1
ATOM 1732 O O . TYR B 1 57 ? -18.078 -17.938 4.117 1 91.44 57 TYR B O 1
ATOM 1740 N N . GLN B 1 58 ? -16.125 -18.016 5.336 1 89.88 58 GLN B N 1
ATOM 1741 C CA . GLN B 1 58 ? -15.289 -18.109 4.145 1 89.88 58 GLN B CA 1
ATOM 1742 C C . GLN B 1 58 ? -15.586 -16.969 3.178 1 89.88 58 GLN B C 1
ATOM 1744 O O . GLN B 1 58 ? -15.75 -17.188 1.976 1 89.88 58 GLN B O 1
ATOM 1749 N N . GLU B 1 59 ? -15.719 -15.836 3.652 1 90.81 59 GLU B N 1
ATOM 1750 C CA . GLU B 1 59 ? -16.203 -14.703 2.871 1 90.81 59 GLU B CA 1
ATOM 1751 C C . GLU B 1 59 ? -15.047 -13.969 2.193 1 90.81 59 GLU B C 1
ATOM 1753 O O . GLU B 1 59 ? -15.266 -13.078 1.37 1 90.81 59 GLU B O 1
ATOM 1758 N N . THR B 1 60 ? -13.852 -14.359 2.434 1 95.25 60 THR B N 1
ATOM 1759 C CA . THR B 1 60 ? -12.703 -13.617 1.915 1 95.25 60 THR B CA 1
ATOM 1760 C C . THR B 1 60 ? -11.664 -14.562 1.325 1 95.25 60 THR B C 1
ATOM 1762 O O . THR B 1 60 ? -11.32 -15.578 1.938 1 95.25 60 THR B O 1
ATOM 1765 N N . ALA B 1 61 ? -11.195 -14.328 0.117 1 98.06 61 ALA B N 1
ATOM 1766 C CA . ALA B 1 61 ? -10.039 -15.031 -0.438 1 98.06 61 ALA B CA 1
ATOM 1767 C C . ALA B 1 61 ? -8.742 -14.328 -0.058 1 98.06 61 ALA B C 1
ATOM 1769 O O . ALA B 1 61 ? -8.633 -13.102 -0.162 1 98.06 61 ALA B O 1
ATOM 1770 N N . LEU B 1 62 ? -7.84 -15.125 0.403 1 97.06 62 LEU B N 1
ATOM 1771 C CA . LEU B 1 62 ? -6.539 -14.633 0.846 1 97.06 62 LEU B CA 1
ATOM 1772 C C . LEU B 1 62 ? -5.414 -15.234 0.015 1 97.06 62 LEU B C 1
ATOM 1774 O O . LEU B 1 62 ? -5.406 -16.438 -0.242 1 97.06 62 LEU B O 1
ATOM 1778 N N . PHE B 1 63 ? -4.438 -14.398 -0.452 1 96.88 63 PHE B N 1
ATOM 1779 C CA . PHE B 1 63 ? -3.211 -14.875 -1.077 1 96.88 63 PHE B CA 1
ATOM 1780 C C . PHE B 1 63 ? -2.09 -13.859 -0.917 1 96.88 63 PHE B C 1
ATOM 1782 O O . PHE B 1 63 ? -2.316 -12.75 -0.417 1 96.88 63 PHE B O 1
ATOM 1789 N N . HIS B 1 64 ? -0.928 -14.305 -1.23 1 95.44 64 HIS B N 1
ATOM 1790 C CA . HIS B 1 64 ? 0.249 -13.453 -1.093 1 95.44 64 HIS B CA 1
ATOM 1791 C C . HIS B 1 64 ? 0.914 -13.203 -2.443 1 95.44 64 HIS B C 1
ATOM 1793 O O . HIS B 1 64 ? 0.987 -14.109 -3.277 1 95.44 64 HIS B O 1
ATOM 1799 N N . VAL B 1 65 ? 1.343 -12.047 -2.592 1 94.5 65 VAL B N 1
ATOM 1800 C CA . VAL B 1 65 ? 2.047 -11.672 -3.814 1 94.5 65 VAL B CA 1
ATOM 1801 C C . VAL B 1 65 ? 3.482 -11.266 -3.48 1 94.5 65 VAL B C 1
ATOM 1803 O O . VAL B 1 65 ? 3.715 -10.461 -2.578 1 94.5 65 VAL B O 1
ATOM 1806 N N . PHE B 1 66 ? 4.312 -11.883 -4.219 1 92 66 PHE B N 1
ATOM 1807 C CA . PHE B 1 66 ? 5.727 -11.562 -4.062 1 92 66 PHE B CA 1
ATOM 1808 C C . PHE B 1 66 ? 6.148 -10.477 -5.043 1 92 66 PHE B C 1
ATOM 1810 O O . PHE B 1 66 ? 5.867 -10.57 -6.238 1 92 66 PHE B O 1
ATOM 1817 N N . VAL B 1 67 ? 6.781 -9.453 -4.562 1 90.81 67 VAL B N 1
ATOM 1818 C CA . VAL B 1 67 ? 7.34 -8.375 -5.371 1 90.81 67 VAL B CA 1
ATOM 1819 C C . VAL B 1 67 ? 8.836 -8.234 -5.09 1 90.81 67 VAL B C 1
ATOM 1821 O O . VAL B 1 67 ? 9.242 -8.062 -3.938 1 90.81 67 VAL B O 1
ATOM 1824 N N . ASN B 1 68 ? 9.547 -8.438 -6.148 1 80.5 68 ASN B N 1
ATOM 1825 C CA . ASN B 1 68 ? 11 -8.344 -6.008 1 80.5 68 ASN B CA 1
ATOM 1826 C C . ASN B 1 68 ? 11.453 -6.891 -5.898 1 80.5 68 ASN B C 1
ATOM 1828 O O . ASN B 1 68 ? 10.859 -5.996 -6.504 1 80.5 68 ASN B O 1
ATOM 1832 N N . TYR B 1 69 ? 12.297 -6.605 -4.895 1 64.25 69 TYR B N 1
ATOM 1833 C CA . TYR B 1 69 ? 12.914 -5.285 -4.887 1 64.25 69 TYR B CA 1
ATOM 1834 C C . TYR B 1 69 ? 13.953 -5.16 -5.992 1 64.25 69 TYR B C 1
ATOM 1836 O O . TYR B 1 69 ? 14.812 -6.027 -6.141 1 64.25 69 TYR B O 1
ATOM 1844 N N . HIS B 1 70 ? 13.672 -4.605 -7.129 1 56.09 70 HIS B N 1
ATOM 1845 C CA . HIS B 1 70 ? 14.711 -4.402 -8.133 1 56.09 70 HIS B CA 1
ATOM 1846 C C . HIS B 1 70 ? 15.836 -3.527 -7.598 1 56.09 70 HIS B C 1
ATOM 1848 O O . HIS B 1 70 ? 15.586 -2.561 -6.875 1 56.09 70 HIS B O 1
ATOM 1854 N N . PRO B 1 71 ? 17.078 -3.975 -7.695 1 48.91 71 PRO B N 1
ATOM 1855 C CA . PRO B 1 71 ? 18.266 -3.223 -7.312 1 48.91 71 PRO B CA 1
ATOM 1856 C C . PRO B 1 71 ? 18.188 -1.748 -7.699 1 48.91 71 PRO B C 1
ATOM 1858 O O . PRO B 1 71 ? 18.781 -0.898 -7.035 1 48.91 71 PRO B O 1
ATOM 1861 N N . SER B 1 72 ? 17.719 -1.416 -8.867 1 49.09 72 SER B N 1
ATOM 1862 C CA . SER B 1 72 ? 17.797 -0.007 -9.242 1 49.09 72 SER B CA 1
ATOM 1863 C C . SER B 1 72 ? 17.094 0.874 -8.219 1 49.09 72 SER B C 1
ATOM 1865 O O . SER B 1 72 ? 17.266 2.094 -8.211 1 49.09 72 SER B O 1
ATOM 1867 N N . GLN B 1 73 ? 16.188 0.384 -7.492 1 47.12 73 GLN B N 1
ATOM 1868 C CA . GLN B 1 73 ? 15.539 1.149 -6.43 1 47.12 73 GLN B CA 1
ATOM 1869 C C . GLN B 1 73 ? 16.375 1.13 -5.152 1 47.12 73 GLN B C 1
ATOM 1871 O O . GLN B 1 73 ? 15.953 1.671 -4.125 1 47.12 73 GLN B O 1
ATOM 1876 N N . LEU B 1 74 ? 17.297 0.303 -5.059 1 43.12 74 LEU B N 1
ATOM 1877 C CA . LEU B 1 74 ? 18.266 0.326 -3.961 1 43.12 74 LEU B CA 1
ATOM 1878 C C . LEU B 1 74 ? 19.031 1.639 -3.945 1 43.12 74 LEU B C 1
ATOM 1880 O O . LEU B 1 74 ? 19.688 1.991 -4.93 1 43.12 74 LEU B O 1
ATOM 1884 N N . SER B 1 75 ? 18.469 2.588 -3.436 1 42.84 75 SER B N 1
ATOM 1885 C CA . SER B 1 75 ? 19.312 3.762 -3.223 1 42.84 75 SER B CA 1
ATOM 1886 C C . SER B 1 75 ? 20.75 3.357 -2.885 1 42.84 75 SER B C 1
ATOM 1888 O O . SER B 1 75 ? 20.969 2.352 -2.211 1 42.84 75 SER B O 1
ATOM 1890 N N . GLU B 1 76 ? 21.719 3.664 -3.697 1 41.34 76 GLU B N 1
ATOM 1891 C CA . GLU B 1 76 ? 23.141 3.525 -3.441 1 41.34 76 GLU B CA 1
ATOM 1892 C C . GLU B 1 76 ? 23.453 3.6 -1.948 1 41.34 76 GLU B C 1
ATOM 1894 O O . GLU B 1 76 ? 24.406 2.99 -1.475 1 41.34 76 GLU B O 1
ATOM 1899 N N . THR B 1 77 ? 22.922 4.617 -1.275 1 41.22 77 THR B N 1
ATOM 1900 C CA . THR B 1 77 ? 23.469 5.016 0.016 1 41.22 77 THR B CA 1
ATOM 1901 C C . THR B 1 77 ? 22.734 4.301 1.154 1 41.22 77 THR B C 1
ATOM 1903 O O . THR B 1 77 ? 22.859 4.691 2.316 1 41.22 77 THR B O 1
ATOM 1906 N N . GLU B 1 78 ? 21.672 3.688 0.935 1 40.09 78 GLU B N 1
ATOM 1907 C CA . GLU B 1 78 ? 21.219 3.082 2.18 1 40.09 78 GLU B CA 1
ATOM 1908 C C . GLU B 1 78 ? 22.266 2.129 2.752 1 40.09 78 GLU B C 1
ATOM 1910 O O . GLU B 1 78 ? 22.547 1.087 2.158 1 40.09 78 GLU B O 1
ATOM 1915 N N . PRO B 1 79 ? 23.172 2.701 3.346 1 37.16 79 PRO B N 1
ATOM 1916 C CA . PRO B 1 79 ? 24.031 1.764 4.07 1 37.16 79 PRO B CA 1
ATOM 1917 C C . PRO B 1 79 ? 23.25 0.612 4.703 1 37.16 79 PRO B C 1
ATOM 1919 O O . PRO B 1 79 ? 22.156 0.819 5.223 1 37.16 79 PRO B O 1
ATOM 1922 N N . ASP B 1 80 ? 23.172 -0.529 4.07 1 39.19 80 ASP B N 1
ATOM 1923 C CA . ASP B 1 80 ? 22.844 -1.606 4.996 1 39.19 80 ASP B CA 1
ATOM 1924 C C . ASP B 1 80 ? 23.391 -1.32 6.395 1 39.19 80 ASP B C 1
ATOM 1926 O O . ASP B 1 80 ? 24.594 -1.328 6.609 1 39.19 80 ASP B O 1
ATOM 1930 N N . LEU B 1 81 ? 22.812 -0.378 7.062 1 36.16 81 LEU B N 1
ATOM 1931 C CA . LEU B 1 81 ? 23.469 -0.28 8.367 1 36.16 81 LEU B CA 1
ATOM 1932 C C . LEU B 1 81 ? 24.188 -1.574 8.711 1 36.16 81 LEU B C 1
ATOM 1934 O O . LEU B 1 81 ? 25.219 -1.552 9.398 1 36.16 81 LEU B O 1
ATOM 1938 N N . PHE B 1 82 ? 23.422 -2.717 8.914 1 36.34 82 PHE B N 1
ATOM 1939 C CA . PHE B 1 82 ? 24.109 -3.889 9.461 1 36.34 82 PHE B CA 1
ATOM 1940 C C . PHE B 1 82 ? 24.688 -4.75 8.344 1 36.34 82 PHE B C 1
ATOM 1942 O O . PHE B 1 82 ? 24.109 -5.777 7.984 1 36.34 82 PHE B O 1
ATOM 1949 N N . GLY B 1 83 ? 25.594 -4.191 7.402 1 37.31 83 GLY B N 1
ATOM 1950 C CA . GLY B 1 83 ? 26.516 -4.973 6.59 1 37.31 83 GLY B CA 1
ATOM 1951 C C . GLY B 1 83 ? 25.812 -5.973 5.688 1 37.31 83 GLY B C 1
ATOM 1952 O O . GLY B 1 83 ? 26.469 -6.766 5.008 1 37.31 83 GLY B O 1
ATOM 1953 N N . ASP B 1 84 ? 24.75 -6.66 6.145 1 36.12 84 ASP B N 1
ATOM 1954 C CA . ASP B 1 84 ? 24.391 -7.898 5.461 1 36.12 84 ASP B CA 1
ATOM 1955 C C . ASP B 1 84 ? 24 -7.629 4.008 1 36.12 84 ASP B C 1
ATOM 1957 O O . ASP B 1 84 ? 23.531 -6.539 3.678 1 36.12 84 ASP B O 1
ATOM 1961 N N . VAL B 1 85 ? 24.344 -8.578 3.002 1 36.22 85 VAL B N 1
ATOM 1962 C CA . VAL B 1 85 ? 24.172 -8.867 1.582 1 36.22 85 VAL B CA 1
ATOM 1963 C C . VAL B 1 85 ? 22.875 -8.234 1.081 1 36.22 85 VAL B C 1
ATOM 1965 O O . VAL B 1 85 ? 21.891 -8.172 1.812 1 36.22 85 VAL B O 1
ATOM 1968 N N . LEU B 1 86 ? 22.938 -7.48 -0.036 1 40.59 86 LEU B N 1
ATOM 1969 C CA . LEU B 1 86 ? 21.891 -7.102 -0.978 1 40.59 86 LEU B CA 1
ATOM 1970 C C . LEU B 1 86 ? 20.781 -8.141 -0.999 1 40.59 86 LEU B C 1
ATOM 1972 O O . LEU B 1 86 ? 20.781 -9.047 -1.831 1 40.59 86 LEU B O 1
ATOM 1976 N N . ARG B 1 87 ? 20.672 -8.93 -0.002 1 44.03 87 ARG B N 1
ATOM 1977 C CA . ARG B 1 87 ? 19.609 -9.922 -0.131 1 44.03 87 ARG B CA 1
ATOM 1978 C C . ARG B 1 87 ? 18.328 -9.281 -0.655 1 44.03 87 ARG B C 1
ATOM 1980 O O . ARG B 1 87 ? 17.906 -8.219 -0.184 1 44.03 87 ARG B O 1
ATOM 1987 N N . SER B 1 88 ? 18.047 -9.562 -1.943 1 48.34 88 SER B N 1
ATOM 1988 C CA . SER B 1 88 ? 16.75 -9.414 -2.58 1 48.34 88 SER B CA 1
ATOM 1989 C C . SER B 1 88 ? 15.625 -9.391 -1.546 1 48.34 88 SER B C 1
ATOM 1991 O O . SER B 1 88 ? 15.414 -10.367 -0.826 1 48.34 88 SER B O 1
ATOM 1993 N N . ARG B 1 89 ? 15.617 -8.391 -0.737 1 55.12 89 ARG B N 1
ATOM 1994 C CA . ARG B 1 89 ? 14.531 -8.398 0.244 1 55.12 89 ARG B CA 1
ATOM 1995 C C . ARG B 1 89 ? 13.18 -8.547 -0.437 1 55.12 89 ARG B C 1
ATOM 1997 O O . ARG B 1 89 ? 12.773 -7.684 -1.219 1 55.12 89 ARG B O 1
ATOM 2004 N N . ALA B 1 90 ? 12.891 -9.766 -0.805 1 61.5 90 ALA B N 1
ATOM 2005 C CA . ALA B 1 90 ? 11.562 -10.148 -1.269 1 61.5 90 ALA B CA 1
ATOM 2006 C C . ALA B 1 90 ? 10.492 -9.703 -0.276 1 61.5 90 ALA B C 1
ATOM 2008 O O . ALA B 1 90 ? 10.648 -9.883 0.935 1 61.5 90 ALA B O 1
ATOM 2009 N N . ASN B 1 91 ? 9.562 -8.828 -0.859 1 81.06 91 ASN B N 1
ATOM 2010 C CA . ASN B 1 91 ? 8.422 -8.391 -0.062 1 81.06 91 ASN B CA 1
ATOM 2011 C C . ASN B 1 91 ? 7.172 -9.203 -0.38 1 81.06 91 ASN B C 1
ATOM 2013 O O . ASN B 1 91 ? 6.762 -9.289 -1.538 1 81.06 91 ASN B O 1
ATOM 2017 N N . TRP B 1 92 ? 6.699 -9.969 0.65 1 86.69 92 TRP B N 1
ATOM 2018 C CA . TRP B 1 92 ? 5.395 -10.609 0.523 1 86.69 92 TRP B CA 1
ATOM 2019 C C . TRP B 1 92 ? 4.281 -9.695 1.013 1 86.69 92 TRP B C 1
ATOM 2021 O O . TRP B 1 92 ? 4.332 -9.188 2.137 1 86.69 92 TRP B O 1
ATOM 2031 N N . PHE B 1 93 ? 3.365 -9.484 0.098 1 92 93 PHE B N 1
ATOM 2032 C CA . PHE B 1 93 ? 2.207 -8.68 0.465 1 92 93 PHE B CA 1
ATOM 2033 C C . PHE B 1 93 ? 0.957 -9.547 0.569 1 92 93 PHE B C 1
ATOM 2035 O O . PHE B 1 93 ? 0.686 -10.359 -0.314 1 92 93 PHE B O 1
ATOM 2042 N N . THR B 1 94 ? 0.246 -9.359 1.651 1 91.88 94 THR B N 1
ATOM 2043 C CA . THR B 1 94 ? -1.013 -10.07 1.84 1 91.88 94 THR B CA 1
ATOM 2044 C C . THR B 1 94 ? -2.152 -9.359 1.118 1 91.88 94 THR B C 1
ATOM 2046 O O . THR B 1 94 ? -2.355 -8.156 1.306 1 91.88 94 THR B O 1
ATOM 2049 N N . VAL B 1 95 ? -2.898 -10.055 0.344 1 95.25 95 VAL B N 1
ATOM 2050 C CA . VAL B 1 95 ? -3.994 -9.508 -0.446 1 95.25 95 VAL B CA 1
ATOM 2051 C C . VAL B 1 95 ? -5.301 -10.211 -0.084 1 95.25 95 VAL B C 1
ATOM 2053 O O . VAL B 1 95 ? -5.352 -11.438 -0.023 1 95.25 95 VAL B O 1
ATOM 2056 N N . PHE B 1 96 ? -6.352 -9.414 0.076 1 94.75 96 PHE B N 1
ATOM 2057 C CA . PHE B 1 96 ? -7.68 -9.93 0.387 1 94.75 96 PHE B CA 1
ATOM 2058 C C . PHE B 1 96 ? -8.664 -9.586 -0.721 1 94.75 96 PHE B C 1
ATOM 2060 O O . PHE B 1 96 ? -8.75 -8.43 -1.149 1 94.75 96 PHE B O 1
ATOM 2067 N N . ALA B 1 97 ? -9.375 -10.508 -1.148 1 97.19 97 ALA B N 1
ATOM 2068 C CA . ALA B 1 97 ? -10.523 -10.289 -2.025 1 97.19 97 ALA B CA 1
ATOM 2069 C C . ALA B 1 97 ? -11.836 -10.562 -1.291 1 97.19 97 ALA B C 1
ATOM 2071 O O . ALA B 1 97 ? -12.172 -11.719 -1.02 1 97.19 97 ALA B O 1
ATOM 2072 N N . THR B 1 98 ? -12.586 -9.586 -1.071 1 93.38 98 THR B N 1
ATOM 2073 C CA . THR B 1 98 ? -13.797 -9.719 -0.274 1 93.38 98 THR B CA 1
ATOM 2074 C C . THR B 1 98 ? -15.039 -9.633 -1.16 1 93.38 98 THR B C 1
ATOM 2076 O O . THR B 1 98 ? -16.109 -10.094 -0.778 1 93.38 98 THR B O 1
ATOM 2079 N N . LYS B 1 99 ? -14.938 -8.906 -2.268 1 95.5 99 LYS B N 1
ATOM 2080 C CA . LYS B 1 99 ? -16.062 -8.867 -3.199 1 95.5 99 LYS B CA 1
ATOM 2081 C C . LYS B 1 99 ? -16.375 -10.266 -3.732 1 95.5 99 LYS B C 1
ATOM 2083 O O . LYS B 1 99 ? -15.492 -10.969 -4.203 1 95.5 99 LYS B O 1
ATOM 2088 N N . PRO B 1 100 ? -17.578 -10.562 -3.654 1 95.69 100 PRO B N 1
ATOM 2089 C CA . PRO B 1 100 ? -17.938 -11.938 -4.023 1 95.69 100 PRO B CA 1
ATOM 2090 C C . PRO B 1 100 ? -17.453 -12.32 -5.418 1 95.69 100 PRO B C 1
ATOM 2092 O O . PRO B 1 100 ? -16.906 -13.406 -5.605 1 95.69 100 PRO B O 1
ATOM 2095 N N . SER B 1 101 ? -17.672 -11.461 -6.426 1 96.75 101 SER B N 1
ATOM 2096 C CA . SER B 1 101 ? -17.25 -11.758 -7.789 1 96.75 101 SER B CA 1
ATOM 2097 C C . SER B 1 101 ? -15.734 -11.93 -7.871 1 96.75 101 SER B C 1
ATOM 2099 O O . SER B 1 101 ? -15.234 -12.836 -8.539 1 96.75 101 SER B O 1
ATOM 2101 N N . LEU B 1 102 ? -15.016 -11.156 -7.176 1 97.12 102 LEU B N 1
ATOM 2102 C CA . LEU B 1 102 ? -13.562 -11.203 -7.199 1 97.12 102 LEU B CA 1
ATOM 2103 C C . LEU B 1 102 ? -13.039 -12.406 -6.418 1 97.12 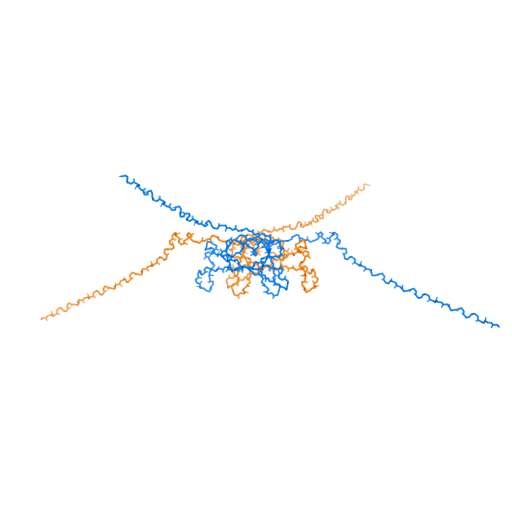102 LEU B C 1
ATOM 2105 O O . LEU B 1 102 ? -12.07 -13.047 -6.832 1 97.12 102 LEU B O 1
ATOM 2109 N N . LYS B 1 103 ? -13.672 -12.555 -5.309 1 97.31 103 LYS B N 1
ATOM 2110 C CA . LYS B 1 103 ? -13.336 -13.734 -4.52 1 97.31 103 LYS B CA 1
ATOM 2111 C C . LYS B 1 103 ? -13.414 -15 -5.363 1 97.31 103 LYS B C 1
ATOM 2113 O O . LYS B 1 103 ? -12.477 -15.797 -5.383 1 97.31 103 LYS B O 1
ATOM 2118 N N . THR B 1 104 ? -14.5 -15.18 -6.027 1 97.31 104 THR B N 1
ATOM 2119 C CA . THR B 1 104 ? -14.711 -16.344 -6.887 1 97.31 104 THR B CA 1
ATOM 2120 C C . THR B 1 104 ? -13.672 -16.391 -8 1 97.31 104 THR B C 1
ATOM 2122 O O . THR B 1 104 ? -13.078 -17.438 -8.258 1 97.31 104 THR B O 1
ATOM 2125 N N . TYR B 1 105 ? -13.516 -15.281 -8.617 1 97.94 105 TYR B N 1
ATOM 2126 C CA . TYR B 1 105 ? -12.539 -15.195 -9.695 1 97.94 105 TYR B CA 1
ATOM 2127 C C . TYR B 1 105 ? -11.148 -15.594 -9.211 1 97.94 105 TYR B C 1
ATOM 2129 O O . TYR B 1 105 ? -10.445 -16.359 -9.875 1 97.94 105 TYR B O 1
ATOM 2137 N N . VAL B 1 106 ? -10.719 -15.133 -8.078 1 98.06 106 VAL B N 1
ATOM 2138 C CA . VAL B 1 106 ? -9.414 -15.453 -7.504 1 98.06 106 VAL B CA 1
ATOM 2139 C C . VAL B 1 106 ? -9.312 -16.953 -7.262 1 98.06 106 VAL B C 1
ATOM 2141 O O . VAL B 1 106 ? -8.328 -17.594 -7.656 1 98.06 106 VAL B O 1
ATOM 2144 N N . MET B 1 107 ? -10.289 -17.516 -6.66 1 97.88 107 MET B N 1
ATOM 2145 C CA . MET B 1 107 ? -10.258 -18.922 -6.305 1 97.88 107 MET B CA 1
ATOM 2146 C C . MET B 1 107 ? -10.203 -19.797 -7.551 1 97.88 107 MET B C 1
ATOM 2148 O O . MET B 1 107 ? -9.602 -20.875 -7.539 1 97.88 107 MET B O 1
ATOM 2152 N N . GLU B 1 108 ? -10.75 -19.312 -8.617 1 97.31 108 GLU B N 1
ATOM 2153 C CA . GLU B 1 108 ? -10.836 -20.125 -9.828 1 97.31 108 GLU B CA 1
ATOM 2154 C C . GLU B 1 108 ? -9.617 -19.922 -10.719 1 97.31 108 GLU B C 1
ATOM 2156 O O . GLU B 1 108 ? -9.203 -20.828 -11.438 1 97.31 108 GLU B O 1
ATOM 2161 N N . SER B 1 109 ? -9.031 -18.781 -10.672 1 96.88 109 SER B N 1
ATOM 2162 C CA . SER B 1 109 ? -8.094 -18.422 -11.727 1 96.88 109 SER B CA 1
ATOM 2163 C C . SER B 1 109 ? -6.676 -18.266 -11.18 1 96.88 109 SER B C 1
ATOM 2165 O O . SER B 1 109 ? -5.699 -18.344 -11.93 1 96.88 109 SER B O 1
ATOM 2167 N N . VAL B 1 110 ? -6.535 -18.031 -9.938 1 97 110 VAL B N 1
ATOM 2168 C CA . VAL B 1 110 ? -5.215 -17.766 -9.375 1 97 110 VAL B CA 1
ATOM 2169 C C . VAL B 1 110 ? -4.645 -19.031 -8.766 1 97 110 VAL B C 1
ATOM 2171 O O . VAL B 1 110 ? -5.34 -19.75 -8.031 1 97 110 VAL B O 1
ATOM 2174 N N . ARG B 1 111 ? -3.37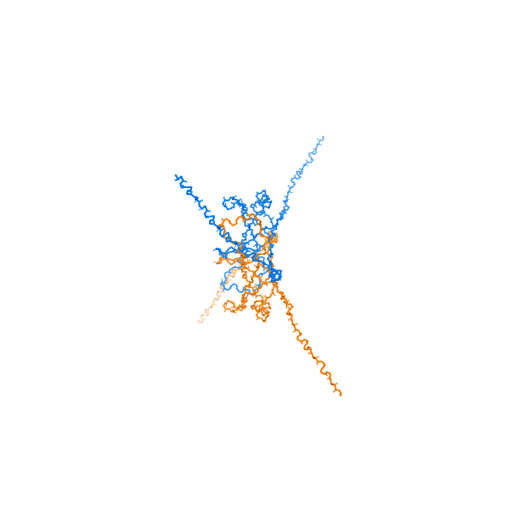3 -19.25 -9.094 1 96.69 111 ARG B N 1
ATOM 2175 C CA . ARG B 1 111 ? -2.613 -20.359 -8.547 1 96.69 111 ARG B CA 1
ATOM 2176 C C . ARG B 1 111 ? -1.21 -19.922 -8.141 1 96.69 111 ARG B C 1
ATOM 2178 O O . ARG B 1 111 ? -0.764 -18.828 -8.508 1 96.69 111 ARG B O 1
ATOM 2185 N N . LYS B 1 112 ? -0.636 -20.859 -7.398 1 96.06 112 LYS B N 1
ATOM 2186 C CA . LYS B 1 112 ? 0.767 -20.609 -7.074 1 96.06 112 LYS B CA 1
ATOM 2187 C C . LYS B 1 112 ? 1.572 -20.297 -8.328 1 96.06 112 LYS B C 1
ATOM 2189 O O . LYS B 1 112 ? 1.401 -20.938 -9.367 1 96.06 112 LYS B O 1
ATOM 2194 N N . ARG B 1 113 ? 2.365 -19.234 -8.242 1 92.81 113 ARG B N 1
ATOM 2195 C CA . ARG B 1 113 ? 3.32 -18.812 -9.266 1 92.81 113 ARG B CA 1
ATOM 2196 C C . ARG B 1 113 ? 2.623 -18.062 -10.391 1 92.81 113 ARG B C 1
ATOM 2198 O O . ARG B 1 113 ? 3.268 -17.656 -11.359 1 92.81 113 ARG B O 1
ATOM 2205 N N . THR B 1 114 ? 1.33 -17.859 -10.305 1 94.5 114 THR B N 1
ATOM 2206 C CA . THR B 1 114 ? 0.652 -17.016 -11.281 1 94.5 114 THR B CA 1
ATOM 2207 C C . THR B 1 114 ? 1.158 -15.586 -11.203 1 94.5 114 THR B C 1
ATOM 2209 O O . THR B 1 114 ? 1.355 -15.055 -10.109 1 94.5 114 THR B O 1
ATOM 2212 N N . ARG B 1 115 ? 1.438 -15 -12.359 1 95.31 115 ARG B N 1
ATOM 2213 C CA . ARG B 1 115 ? 1.775 -13.578 -12.414 1 95.31 115 ARG B CA 1
ATOM 2214 C C . ARG B 1 115 ? 0.518 -12.719 -12.391 1 95.31 115 ARG B C 1
ATOM 2216 O O . ARG B 1 115 ? -0.399 -12.93 -13.188 1 95.31 115 ARG B O 1
ATOM 2223 N N . VAL B 1 116 ? 0.536 -11.719 -11.5 1 97.69 116 VAL B N 1
ATOM 2224 C CA . VAL B 1 116 ? -0.705 -10.969 -11.328 1 97.69 116 VAL B CA 1
ATOM 2225 C C . VAL B 1 116 ? -0.395 -9.484 -11.195 1 97.69 116 VAL B C 1
ATOM 2227 O O . VAL B 1 116 ? 0.671 -9.102 -10.703 1 97.69 116 VAL B O 1
ATOM 2230 N N . LEU B 1 117 ? -1.251 -8.688 -11.672 1 98.31 117 LEU B N 1
ATOM 2231 C CA . LEU B 1 117 ? -1.377 -7.285 -11.297 1 98.31 117 LEU B CA 1
ATOM 2232 C C . LEU B 1 117 ? -2.58 -7.07 -10.383 1 98.31 117 LEU B C 1
ATOM 2234 O O . LEU B 1 117 ? -3.727 -7.215 -10.812 1 98.31 117 LEU B O 1
ATOM 2238 N N . CYS B 1 118 ? -2.344 -6.754 -9.141 1 98.44 118 CYS B N 1
ATOM 2239 C CA . CYS B 1 118 ? -3.383 -6.469 -8.156 1 98.44 118 CYS B CA 1
ATOM 2240 C C . CYS B 1 118 ? -3.623 -4.969 -8.039 1 98.44 118 CYS B C 1
ATOM 2242 O O . CYS B 1 118 ? -2.676 -4.191 -7.891 1 98.44 118 CYS B O 1
ATOM 2244 N N . ILE B 1 119 ? -4.809 -4.543 -8.102 1 98.44 119 ILE B N 1
ATOM 2245 C CA . ILE B 1 119 ? -5.219 -3.164 -7.871 1 98.44 119 ILE B CA 1
ATOM 2246 C C . ILE B 1 119 ? -6.191 -3.104 -6.691 1 98.44 119 ILE B C 1
ATOM 2248 O O . ILE B 1 119 ? -7.168 -3.852 -6.648 1 98.44 119 ILE B O 1
ATOM 2252 N N . GLY B 1 120 ? -5.879 -2.172 -5.738 1 97.12 120 GLY B N 1
ATOM 2253 C CA . GLY B 1 120 ? -6.738 -2.111 -4.566 1 97.12 120 GLY B CA 1
ATOM 2254 C C . GLY B 1 120 ? -6.398 -0.966 -3.633 1 97.12 120 GLY B C 1
ATOM 2255 O O . GLY B 1 120 ? -5.91 0.077 -4.074 1 97.12 120 GLY B O 1
ATOM 2256 N N . SER B 1 121 ? -6.711 -1.144 -2.385 1 93.31 121 SER B N 1
ATOM 2257 C CA . SER B 1 121 ? -6.473 -0.147 -1.346 1 93.31 121 SER B CA 1
ATOM 2258 C C . SER B 1 121 ? -5.754 -0.759 -0.148 1 93.31 121 SER B C 1
ATOM 2260 O O . SER B 1 121 ? -5.758 -1.979 0.029 1 93.31 121 SER B O 1
ATOM 2262 N N . LEU B 1 122 ? -5.109 0.115 0.596 1 89.75 122 LEU B N 1
ATOM 2263 C CA . LEU B 1 122 ? -4.465 -0.328 1.827 1 89.75 122 LEU B CA 1
ATOM 2264 C C . LEU B 1 122 ? -5.457 -0.338 2.986 1 89.75 122 LEU B C 1
ATOM 2266 O O . LEU B 1 122 ? -6.258 0.587 3.131 1 89.75 122 LEU B O 1
ATOM 2270 N N . SER B 1 123 ? -5.402 -1.367 3.641 1 83.62 123 SER B N 1
ATOM 2271 C CA . SER B 1 123 ? -6.207 -1.479 4.855 1 83.62 123 SER B CA 1
ATOM 2272 C C . SER B 1 123 ? -5.348 -1.883 6.051 1 83.62 123 SER B C 1
ATOM 2274 O O . SER B 1 123 ? -4.398 -2.654 5.906 1 83.62 123 SER B O 1
ATOM 2276 N N . ARG B 1 124 ? -5.566 -1.251 7.137 1 76.88 124 ARG B N 1
ATOM 2277 C CA . ARG B 1 124 ? -4.844 -1.625 8.352 1 76.88 124 ARG B CA 1
ATOM 2278 C C . ARG B 1 124 ? -5.668 -2.576 9.211 1 76.88 124 ARG B C 1
ATOM 2280 O O . ARG B 1 124 ? -6.848 -2.332 9.453 1 76.88 124 ARG B O 1
ATOM 2287 N N . ASP B 1 125 ? -5.039 -3.693 9.414 1 68.62 125 ASP B N 1
ATOM 2288 C CA . ASP B 1 125 ? -5.645 -4.586 10.398 1 68.62 125 ASP B CA 1
ATOM 2289 C C . ASP B 1 125 ? -5.375 -4.102 11.82 1 68.62 125 ASP B C 1
ATOM 2291 O O . ASP B 1 125 ? -4.258 -4.234 12.328 1 68.62 125 ASP B O 1
ATOM 2295 N N . ALA B 1 126 ? -6.312 -3.477 12.438 1 61.75 126 ALA B N 1
ATOM 2296 C CA . ALA B 1 126 ? -6.156 -2.85 13.75 1 61.75 126 ALA B CA 1
ATOM 2297 C C . ALA B 1 126 ? -5.621 -3.846 14.773 1 61.75 126 ALA B C 1
ATOM 2299 O O . ALA B 1 126 ? -4.844 -3.479 15.656 1 61.75 126 ALA B O 1
ATOM 2300 N N . GLU B 1 127 ? -6.055 -5.078 14.633 1 61.66 127 GLU B N 1
ATOM 2301 C CA . GLU B 1 127 ? -5.664 -6.074 15.625 1 61.66 127 GLU B CA 1
ATOM 2302 C C . GLU B 1 127 ? -4.191 -6.449 15.477 1 61.66 127 GLU B C 1
ATOM 2304 O O . GLU B 1 127 ? -3.48 -6.602 16.469 1 61.66 127 GLU B O 1
ATOM 2309 N N . ARG B 1 128 ? -3.732 -6.41 14.281 1 63.53 128 ARG B N 1
ATOM 2310 C CA . ARG B 1 128 ? -2.385 -6.918 14.055 1 63.53 128 ARG B CA 1
ATOM 2311 C C . ARG B 1 128 ? -1.436 -5.793 13.656 1 63.53 128 ARG B C 1
ATOM 2313 O O . ARG B 1 128 ? -0.22 -5.992 13.594 1 63.53 128 ARG B O 1
ATOM 2320 N N . ASN B 1 129 ? -1.975 -4.707 13.656 1 65.88 129 ASN B N 1
ATOM 2321 C CA . ASN B 1 129 ? -1.217 -3.537 13.227 1 65.88 129 ASN B CA 1
ATOM 2322 C C . ASN B 1 129 ? -0.452 -3.809 11.93 1 65.88 129 ASN B C 1
ATOM 2324 O O . ASN B 1 129 ? 0.717 -3.439 11.812 1 65.88 129 ASN B O 1
ATOM 2328 N N . VAL B 1 130 ? -1.084 -4.652 11.109 1 70.69 130 VAL B N 1
ATOM 2329 C CA . VAL B 1 130 ? -0.482 -4.984 9.82 1 70.69 130 VAL B CA 1
ATOM 2330 C C . VAL B 1 130 ? -1.31 -4.379 8.688 1 70.69 130 VAL B C 1
ATOM 2332 O O . VAL B 1 130 ? -2.539 -4.344 8.766 1 70.69 130 VAL B O 1
ATOM 2335 N N . PHE B 1 131 ? -0.571 -3.828 7.75 1 79.62 131 PHE B N 1
ATOM 2336 C CA . PHE B 1 131 ? -1.262 -3.33 6.566 1 79.62 131 PHE B CA 1
ATOM 2337 C C . PHE B 1 131 ? -1.479 -4.449 5.555 1 79.62 131 PHE B C 1
ATOM 2339 O O . PHE B 1 131 ? -0.607 -5.301 5.367 1 79.62 131 PHE B O 1
ATOM 2346 N N . THR B 1 132 ? -2.678 -4.508 5.012 1 87.31 132 THR B N 1
ATOM 2347 C CA . THR B 1 132 ? -3.043 -5.477 3.982 1 87.31 132 THR B CA 1
ATOM 2348 C C . THR B 1 132 ? -3.641 -4.773 2.766 1 87.31 132 THR B C 1
ATOM 2350 O O . THR B 1 132 ? -4.035 -3.607 2.85 1 87.31 132 THR B O 1
ATOM 2353 N N . VAL B 1 133 ? -3.541 -5.449 1.651 1 92.94 133 VAL B N 1
ATOM 2354 C CA . VAL B 1 133 ? -4.125 -4.922 0.424 1 92.94 133 VAL B CA 1
ATOM 2355 C C . VAL B 1 133 ? -5.527 -5.5 0.229 1 92.94 133 VAL B C 1
ATOM 2357 O O . VAL B 1 133 ? -5.695 -6.723 0.17 1 92.94 133 VAL B O 1
ATOM 2360 N N . LYS B 1 134 ? -6.465 -4.633 0.187 1 93.31 134 LYS B N 1
ATOM 2361 C CA . LYS B 1 134 ? -7.812 -5.02 -0.214 1 93.31 134 LYS B CA 1
ATOM 2362 C C . LYS B 1 134 ? -7.984 -4.938 -1.729 1 93.31 134 LYS B C 1
ATOM 2364 O O . LYS B 1 134 ? -7.926 -3.85 -2.307 1 93.31 134 LYS B O 1
ATOM 2369 N N . LEU B 1 135 ? -8.297 -6.027 -2.293 1 96.88 135 LEU B N 1
ATOM 2370 C CA . LEU B 1 135 ? -8.328 -6.125 -3.748 1 96.88 135 LEU B CA 1
ATOM 2371 C C . LEU B 1 135 ? -9.602 -5.5 -4.309 1 96.88 135 LEU B C 1
ATOM 2373 O O . LEU B 1 135 ? -10.695 -5.766 -3.816 1 96.88 135 LEU B O 1
ATOM 2377 N N . ASN B 1 136 ? -9.445 -4.691 -5.34 1 97.31 136 ASN B N 1
ATOM 2378 C CA . ASN B 1 136 ? -10.57 -4.121 -6.074 1 97.31 136 ASN B CA 1
ATOM 2379 C C . ASN B 1 136 ? -10.641 -4.668 -7.496 1 97.31 136 ASN B C 1
ATOM 2381 O O . ASN B 1 136 ? -11.719 -4.734 -8.086 1 97.31 136 ASN B O 1
ATOM 2385 N N . ASP B 1 137 ? -9.453 -4.996 -8.031 1 97.94 137 ASP B N 1
ATOM 2386 C CA . ASP B 1 137 ? -9.352 -5.566 -9.375 1 97.94 137 ASP B CA 1
ATOM 2387 C C . ASP B 1 137 ? -8.117 -6.453 -9.5 1 97.94 137 ASP B C 1
ATOM 2389 O O . ASP B 1 137 ? -7.156 -6.305 -8.742 1 97.94 137 ASP B O 1
ATOM 2393 N N . LEU B 1 138 ? -8.203 -7.352 -10.43 1 98.06 138 LEU B N 1
ATOM 2394 C CA . LEU B 1 138 ? -7.129 -8.32 -10.641 1 98.06 138 LEU B CA 1
ATOM 2395 C C . LEU B 1 138 ? -6.949 -8.625 -12.117 1 98.06 138 LEU B C 1
ATOM 2397 O O . LEU B 1 138 ? -7.93 -8.883 -12.828 1 98.06 138 LEU B O 1
ATOM 2401 N N . ILE B 1 139 ? -5.734 -8.578 -12.578 1 97.81 139 ILE B N 1
ATOM 2402 C CA . ILE B 1 139 ? -5.398 -8.93 -13.953 1 97.81 139 ILE B CA 1
ATOM 2403 C C . ILE B 1 139 ? -4.371 -10.062 -13.953 1 97.81 139 ILE B C 1
ATOM 2405 O O . ILE B 1 139 ? -3.305 -9.938 -13.344 1 97.81 139 ILE B O 1
ATOM 2409 N N . LEU B 1 140 ? -4.645 -11.156 -14.523 1 96.88 140 LEU B N 1
ATOM 2410 C CA . LEU B 1 140 ? -3.68 -12.234 -14.711 1 96.88 140 LEU B CA 1
ATOM 2411 C C . LEU B 1 140 ? -2.744 -11.938 -15.875 1 96.88 140 LEU B C 1
ATOM 2413 O O . LEU B 1 140 ? -3.195 -11.539 -16.953 1 96.88 140 LEU B O 1
ATOM 2417 N N . ILE B 1 141 ? -1.464 -12.023 -15.57 1 92.75 141 ILE B N 1
ATOM 2418 C CA . ILE B 1 141 ? -0.473 -11.781 -16.609 1 92.75 141 ILE B CA 1
ATOM 2419 C C . ILE B 1 141 ? 0.065 -13.109 -17.141 1 92.75 141 ILE B C 1
ATOM 2421 O O . ILE B 1 141 ? 0.56 -13.93 -16.359 1 92.75 141 ILE B O 1
ATOM 2425 N N . ASP B 1 142 ? -0.355 -13.508 -18.312 1 75.06 142 ASP B N 1
ATOM 2426 C CA . ASP B 1 142 ? 0.019 -14.773 -18.938 1 75.06 142 ASP B CA 1
ATOM 2427 C C . ASP B 1 142 ? 1.48 -14.758 -19.391 1 75.06 142 ASP B C 1
ATOM 2429 O O . ASP B 1 142 ? 1.985 -13.727 -19.844 1 75.06 142 ASP B O 1
ATOM 2433 N N . THR B 1 143 ? 2.314 -15.414 -18.578 1 61.88 143 THR B N 1
ATOM 2434 C CA . THR B 1 143 ? 3.625 -15.617 -19.188 1 61.88 143 THR B CA 1
ATOM 2435 C C . THR B 1 143 ? 3.508 -16.469 -20.453 1 61.88 143 THR B C 1
ATOM 2437 O O . THR B 1 143 ? 2.801 -17.469 -20.469 1 61.88 143 THR B O 1
ATOM 2440 N N . PRO B 1 144 ? 3.795 -15.828 -21.578 1 53.62 144 PRO B N 1
ATOM 2441 C CA . PRO B 1 144 ? 3.775 -16.641 -22.797 1 53.62 144 PRO B CA 1
ATOM 2442 C C . PRO B 1 144 ? 4.398 -18.016 -22.609 1 53.62 144 PRO B C 1
ATOM 2444 O O . PRO B 1 144 ? 5.484 -18.141 -22.031 1 53.62 144 PRO B O 1
ATOM 2447 N N . ARG B 1 145 ? 3.656 -18.875 -22.094 1 50.81 145 ARG B N 1
ATOM 2448 C CA . ARG B 1 145 ? 4.262 -20.203 -22.156 1 50.81 145 ARG B CA 1
ATOM 2449 C C . ARG B 1 145 ? 4.895 -20.438 -23.516 1 50.81 145 ARG B C 1
ATOM 2451 O O . ARG B 1 145 ? 4.254 -20.25 -24.547 1 50.81 145 ARG B O 1
ATOM 2458 N N . LEU B 1 146 ? 6.113 -20.219 -23.609 1 48.41 146 LEU B N 1
ATOM 2459 C CA . LEU B 1 146 ? 6.711 -20.75 -24.828 1 48.41 146 LEU B CA 1
ATOM 2460 C C . LEU B 1 146 ? 6.102 -22.109 -25.172 1 48.41 146 LEU B C 1
ATOM 2462 O O . LEU B 1 146 ? 6.367 -23.109 -24.5 1 48.41 146 LEU B O 1
ATOM 2466 N N . GLU B 1 147 ? 4.859 -22.156 -25.328 1 45.06 147 GLU B N 1
ATOM 2467 C CA . GLU B 1 147 ? 4.508 -23.391 -26.016 1 45.06 147 GLU B CA 1
ATOM 2468 C C . GLU B 1 147 ? 5.492 -23.703 -27.141 1 45.06 147 GLU B C 1
ATOM 2470 O O . GLU B 1 147 ? 5.586 -22.938 -28.109 1 45.06 147 GLU B O 1
ATOM 2475 N N . LEU B 1 148 ? 6.656 -24.109 -26.781 1 42.03 148 LEU B N 1
ATOM 2476 C CA . LEU B 1 148 ? 7.305 -24.844 -27.844 1 42.03 148 LEU B CA 1
ATOM 2477 C C . LEU B 1 148 ? 6.289 -25.672 -28.641 1 42.03 148 LEU B C 1
ATOM 2479 O O . LEU B 1 148 ? 5.754 -26.656 -28.125 1 42.03 148 LEU B O 1
ATOM 2483 N N . ASN B 1 149 ? 5.32 -25.109 -29.219 1 43.44 149 ASN B N 1
ATOM 2484 C CA . ASN B 1 149 ? 4.727 -25.891 -30.312 1 43.44 149 ASN B CA 1
ATOM 2485 C C . ASN B 1 149 ? 5.734 -26.859 -30.922 1 43.44 149 ASN B C 1
ATOM 2487 O O . ASN B 1 149 ? 6.746 -26.438 -31.484 1 43.44 149 ASN B O 1
ATOM 2491 N N . LYS B 1 150 ? 6.023 -27.953 -30.266 1 43.78 150 LYS B N 1
ATOM 2492 C CA . LYS B 1 150 ? 6.551 -29.109 -30.969 1 43.78 150 LYS B CA 1
ATOM 2493 C C . LYS B 1 150 ? 6.062 -29.141 -32.406 1 43.78 150 LYS B C 1
ATOM 2495 O O . LYS B 1 150 ? 4.988 -29.672 -32.719 1 43.78 150 LYS B O 1
ATOM 2500 N N . ARG B 1 151 ? 5.984 -28.047 -33.156 1 44 151 ARG B N 1
ATOM 2501 C CA . ARG B 1 151 ? 5.98 -28.281 -34.594 1 44 151 ARG B CA 1
ATOM 2502 C C . ARG B 1 151 ? 6.91 -29.438 -34.938 1 44 151 ARG B C 1
ATOM 2504 O O . ARG B 1 151 ? 8.133 -29.328 -34.812 1 44 151 ARG B O 1
ATOM 2511 N N . GLY B 1 152 ? 6.52 -30.688 -34.469 1 42.47 152 GLY B N 1
ATOM 2512 C CA . GLY B 1 152 ? 7.027 -31.922 -35.031 1 42.47 152 GLY B CA 1
ATOM 2513 C C . GLY B 1 152 ? 7.609 -31.75 -36.438 1 42.47 152 GLY B C 1
ATOM 2514 O O . GLY B 1 152 ? 6.949 -31.203 -37.312 1 42.47 152 GLY B O 1
ATOM 2515 N N . THR B 1 153 ? 8.859 -31.375 -36.531 1 45.19 153 THR B N 1
ATOM 2516 C CA . THR B 1 153 ? 9.633 -31.641 -37.75 1 45.19 153 THR B CA 1
ATOM 2517 C C . THR B 1 153 ? 9.18 -32.938 -38.406 1 45.19 153 THR B C 1
ATOM 2519 O O . THR B 1 153 ? 9.461 -34.031 -37.906 1 45.19 153 THR B O 1
ATOM 2522 N N . ALA B 1 154 ? 7.836 -33.062 -38.781 1 44 154 ALA B N 1
ATOM 2523 C CA . ALA B 1 154 ? 7.496 -34.125 -39.75 1 44 154 ALA B CA 1
ATOM 2524 C C . ALA B 1 154 ? 8.562 -34.219 -40.844 1 44 154 ALA B C 1
ATOM 2526 O O . ALA B 1 154 ? 8.719 -33.312 -41.656 1 44 154 ALA B O 1
ATOM 2527 N N . GLY B 1 155 ? 9.758 -34.656 -40.438 1 43.88 155 GLY B N 1
ATOM 2528 C CA . GLY B 1 155 ? 10.719 -35.125 -41.438 1 43.88 155 GLY B CA 1
ATOM 2529 C C . GLY B 1 155 ? 10.078 -35.812 -42.594 1 43.88 155 GLY B C 1
ATOM 2530 O O . GLY B 1 155 ? 9.219 -36.688 -42.438 1 43.88 155 GLY B O 1
ATOM 2531 N N . LYS B 1 156 ? 9.891 -35.156 -43.75 1 46.44 156 LYS B N 1
ATOM 2532 C CA . LYS B 1 156 ? 9.609 -35.625 -45.094 1 46.44 156 LYS B CA 1
ATOM 2533 C C . LYS B 1 156 ? 10.344 -36.938 -45.406 1 46.44 156 LYS B C 1
ATOM 2535 O O . LYS B 1 156 ? 11.578 -36.938 -45.469 1 46.44 156 LYS B O 1
ATOM 2540 N N . ARG B 1 157 ? 9.891 -38.094 -44.875 1 45.5 157 ARG B N 1
ATOM 2541 C CA . ARG B 1 157 ? 10.352 -39.344 -45.438 1 45.5 157 ARG B CA 1
ATOM 2542 C C . ARG B 1 157 ? 10.219 -39.312 -46.969 1 45.5 157 ARG B C 1
ATOM 2544 O O . ARG B 1 157 ? 9.117 -39.125 -47.5 1 45.5 157 ARG B O 1
ATOM 2551 N N . LYS B 1 158 ? 11.281 -38.781 -47.562 1 46.88 158 LYS B N 1
ATOM 2552 C CA . LYS B 1 158 ? 11.469 -38.969 -49 1 46.88 158 LYS B CA 1
ATOM 2553 C C . LYS B 1 158 ? 11.18 -40.406 -49.406 1 46.88 158 LYS B C 1
ATOM 2555 O O . LYS B 1 158 ? 11.82 -41.344 -48.906 1 46.88 158 LYS B O 1
ATOM 2560 N N . SER B 1 159 ? 9.922 -40.656 -49.625 1 45.88 159 SER B N 1
ATOM 2561 C CA . SER B 1 159 ? 9.609 -41.875 -50.375 1 45.88 159 SER B CA 1
ATOM 2562 C C . SER B 1 159 ? 10.508 -42.031 -51.594 1 45.88 159 SER B C 1
ATOM 2564 O O . SER B 1 159 ? 10.5 -41.156 -52.469 1 45.88 159 SER B O 1
ATOM 2566 N N . THR B 1 160 ? 11.781 -42.375 -51.438 1 43 160 THR B N 1
ATOM 2567 C CA . THR B 1 160 ? 12.469 -42.875 -52.625 1 43 160 THR B CA 1
ATOM 2568 C C . THR B 1 160 ? 11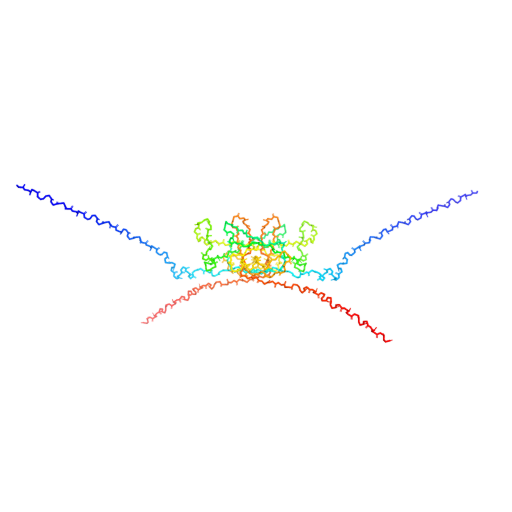.625 -43.938 -53.312 1 43 160 THR B C 1
ATOM 2570 O O . THR B 1 160 ? 11.18 -44.906 -52.688 1 43 160 THR B O 1
ATOM 2573 N N . SER B 1 161 ? 11.227 -43.594 -54.5 1 40.94 161 SER B N 1
ATOM 2574 C CA . SER B 1 161 ? 10.938 -44.594 -55.531 1 40.94 161 SER B CA 1
ATOM 2575 C C . SER B 1 161 ? 12.133 -45.531 -55.75 1 40.94 161 SER B C 1
ATOM 2577 O O . SER B 1 161 ? 13.281 -45.094 -55.625 1 40.94 161 SER B O 1
#

Nearest PDB structures (foldseek):
  8uzt-assembly1_B  TM=8.464E-01  e=1.140E-09  Homo sapiens
  6rup-assembly1_B-2  TM=6.875E-01  e=6.691E-09  Homo sapiens
  3lgj-assembly1_A  TM=7.802E-01  e=4.407E-07  Bartonella henselae
  6cqo-assembly1_G  TM=8.106E-01  e=6.645E-06  Saccharomyces cerevisiae S288C
  2xti-assembly1_A  TM=7.675E-01  e=3.244E-02  Brugia malayi

Secondary structure (DSSP, 8-state):
---------------------------HHHHHT----EEEEEEEEEE-S--EEESTT--EEEEEEEE---GGGS-TT---TT-------PEEEEEEE-SHHHHHHHHHH--TT-EEEEEEEEEEETTTTEEEEEEEEEEEE--------------------/---------------------------HHHHHTS---EEEEEEEEEE-S--EEESTT--EEEEEEEE---GGGS-TT---TT--------EEEEEEE-SHHHHHHHHHH--TT-EEEEEEEEEEETTTTEEEEEEEEEEEE--------------------

Radius of gyration: 34.5 Å; Cα contacts (8 Å, |Δi|>4): 502; chains: 2; bounding box: 174×113×99 Å